Protein AF-A0A2U3NGT3-F1 (afdb_monomer)

Secondary structure (DSSP, 8-state):
---------BTTB---HHHHHHHHT-EEE-TTT--EEE--EESSSS---EE-TGGGT-----B-TTT--BS-EEETTEEHHHHHHHHHIIIIITT-SSHHHHHHHHHHHHHSS-HHHHHHHTTSHHHHHHHHHHHTTSS-SSHHHHHHH-SS-HHHHHHHHHHHHTTSS----HHHHHHHHHHHHHHHT---HHHHHHHHHHIIIIIIHHHHHH--TT---HHHHHHHHHHHHHHHHSS-HHHHHTTS------

pLDDT: mean 78.61, std 17.65, range [28.27, 97.69]

Solvent-accessible surface area (backbone atoms only — not comparable to full-atom values): 14735 Å² total; per-residue (Å²): 132,84,79,80,83,72,74,63,51,57,96,92,46,95,46,51,66,68,57,43,55,53,23,43,67,32,68,47,65,16,84,88,80,62,52,73,40,40,24,51,31,42,74,48,95,86,49,89,58,54,19,24,44,71,71,40,71,48,86,78,86,42,50,14,77,83,77,60,51,63,32,58,63,64,57,96,54,20,24,46,44,57,50,44,40,55,56,41,38,68,56,24,26,64,85,26,72,50,41,67,64,33,47,51,51,43,50,56,61,44,64,45,94,59,30,61,56,50,60,56,54,57,65,39,67,67,49,43,51,52,47,35,33,45,19,60,51,79,30,53,92,45,74,65,36,48,44,72,77,41,82,79,44,72,68,48,56,50,50,49,55,52,31,31,74,71,65,72,34,79,86,70,56,64,51,55,51,56,43,53,57,48,50,51,59,52,48,71,70,45,84,50,65,86,57,32,55,58,54,51,50,49,45,46,64,67,40,47,51,52,44,61,75,47,55,45,96,93,61,66,49,66,67,60,44,54,52,47,52,51,53,57,57,48,61,73,74,46,99,52,67,77,60,67,62,66,77,62,71,84,81,83,76,130

Foldseek 3Di:
DDDPPPQPDFVPDDDGNVLQQVQQPAFQQAPPPRDGAGQNADLDDVDPDTGDCVSRVGPDFQAQPPPRHRGHDDPDSHDLLVVQLVVQCVQQQVVFPDNVVSNVVSCLQSVDPDNVVVVVVCVPPLNSVLSNCCRNVVFPLEPVSLVVSPLDDPSSVVVVVSCCVVVVYPDDDSLLVVLVVVLVVVLVVDPDPVLSVLLVVCLCPPQNVVQVVQPDRPRHDPVSSVVSVVVSVVSSVDPCSVPVCPPDDDPDDD

Mean predicted aligned error: 12.65 Å

Organism: NCBI:txid1841859

Structure (mmCIF, N/CA/C/O backbone):
data_AF-A0A2U3NGT3-F1
#
_entry.id   AF-A0A2U3NGT3-F1
#
loop_
_atom_site.group_PDB
_atom_site.id
_atom_site.type_symbol
_atom_site.label_atom_id
_atom_site.label_alt_id
_atom_site.label_comp_id
_atom_site.label_asym_id
_atom_site.label_entity_id
_atom_site.label_seq_id
_atom_site.pdbx_PDB_ins_code
_atom_site.Cartn_x
_atom_site.Cartn_y
_atom_site.Cartn_z
_atom_site.occupancy
_atom_site.B_iso_or_equiv
_atom_site.auth_seq_id
_atom_site.auth_comp_id
_atom_site.auth_asym_id
_atom_site.auth_atom_id
_atom_site.pdbx_PDB_model_num
ATOM 1 N N . MET A 1 1 ? 28.058 -1.709 8.240 1.00 31.95 1 MET A N 1
ATOM 2 C CA . MET A 1 1 ? 28.215 -2.268 6.878 1.00 31.95 1 MET A CA 1
ATOM 3 C C . MET A 1 1 ? 27.841 -1.177 5.896 1.00 31.95 1 MET A C 1
ATOM 5 O O . MET A 1 1 ? 26.710 -0.709 5.920 1.00 31.95 1 MET A O 1
ATOM 9 N N . SER A 1 2 ? 28.834 -0.670 5.174 1.00 28.27 2 SER A N 1
ATOM 10 C CA . SER A 1 2 ? 28.781 0.595 4.444 1.00 28.27 2 SER A CA 1
ATOM 11 C C . SER A 1 2 ? 27.732 0.580 3.335 1.00 28.27 2 SER A C 1
ATOM 13 O O . SER A 1 2 ? 27.809 -0.225 2.409 1.00 28.27 2 SER A O 1
ATOM 15 N N . VAL A 1 3 ? 26.766 1.496 3.425 1.00 29.95 3 VAL A N 1
ATOM 16 C CA . VAL A 1 3 ? 25.855 1.826 2.328 1.00 29.95 3 VAL A CA 1
ATOM 17 C C . VAL A 1 3 ? 26.715 2.478 1.252 1.00 29.95 3 VAL A C 1
ATOM 19 O O . VAL A 1 3 ? 27.095 3.640 1.376 1.00 29.95 3 VAL A O 1
ATOM 22 N N . GLN A 1 4 ? 27.100 1.715 0.230 1.00 34.62 4 GLN A N 1
ATOM 23 C CA . GLN A 1 4 ? 27.688 2.298 -0.968 1.00 34.62 4 GLN A CA 1
ATOM 24 C C . GLN A 1 4 ? 26.624 3.196 -1.594 1.00 34.62 4 GLN A C 1
ATOM 26 O O . GLN A 1 4 ? 25.680 2.733 -2.230 1.00 34.62 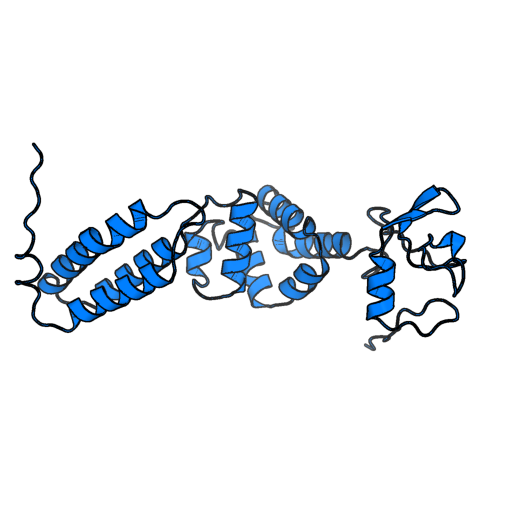4 GLN A O 1
ATOM 31 N N . ASN A 1 5 ? 26.768 4.493 -1.342 1.00 34.56 5 ASN A N 1
ATOM 32 C CA . ASN A 1 5 ? 25.948 5.558 -1.883 1.00 34.56 5 ASN A CA 1
ATOM 33 C C . ASN A 1 5 ? 26.327 5.740 -3.361 1.00 34.56 5 ASN A C 1
ATOM 35 O O . ASN A 1 5 ? 27.006 6.691 -3.738 1.00 34.56 5 ASN A O 1
ATOM 39 N N . ARG A 1 6 ? 25.991 4.749 -4.194 1.00 40.31 6 ARG A N 1
ATOM 40 C CA . ARG A 1 6 ? 26.167 4.838 -5.641 1.00 40.31 6 ARG A CA 1
ATOM 41 C C . ARG A 1 6 ? 25.016 5.677 -6.178 1.00 40.31 6 ARG A C 1
ATOM 43 O O . ARG A 1 6 ? 23.903 5.186 -6.344 1.00 40.31 6 ARG A O 1
ATOM 50 N N . THR A 1 7 ? 25.286 6.957 -6.395 1.00 39.62 7 THR A N 1
ATOM 51 C CA . THR A 1 7 ? 24.436 7.839 -7.192 1.00 39.62 7 THR A CA 1
ATOM 52 C C . THR A 1 7 ? 24.194 7.154 -8.544 1.00 39.62 7 THR A C 1
ATOM 54 O O . THR A 1 7 ? 25.173 6.782 -9.195 1.00 39.62 7 THR A O 1
ATOM 57 N N . PRO A 1 8 ? 22.944 6.926 -8.974 1.00 42.66 8 PRO A N 1
ATOM 58 C CA . PRO A 1 8 ? 22.660 6.415 -10.305 1.00 42.66 8 PRO A CA 1
ATOM 59 C C . PRO A 1 8 ? 23.011 7.504 -11.328 1.00 42.66 8 PRO A C 1
ATOM 61 O O . PRO A 1 8 ? 22.230 8.416 -11.583 1.00 42.66 8 PRO A O 1
ATOM 64 N N . SER A 1 9 ? 24.229 7.446 -11.862 1.00 46.69 9 SER A N 1
ATOM 65 C CA . SER A 1 9 ? 24.673 8.249 -13.002 1.00 46.69 9 SER A CA 1
ATOM 66 C C . SER A 1 9 ? 24.523 7.435 -14.280 1.00 46.69 9 SER A C 1
ATOM 68 O O . SER A 1 9 ? 24.903 6.264 -14.300 1.00 46.69 9 SER A O 1
ATOM 70 N N . TRP A 1 10 ? 24.054 8.060 -15.358 1.00 52.62 10 TRP A N 1
ATOM 71 C CA . TRP A 1 10 ? 24.278 7.514 -16.697 1.00 52.62 10 TRP A CA 1
ATOM 72 C C . TRP A 1 10 ? 25.782 7.521 -17.000 1.00 52.62 10 TRP A C 1
ATOM 74 O O . TRP A 1 10 ? 26.489 8.398 -16.487 1.00 52.62 10 TRP A O 1
ATOM 84 N N . PRO A 1 11 ? 26.305 6.609 -17.834 1.00 43.47 11 PRO A N 1
ATOM 85 C CA . PRO A 1 11 ? 27.698 6.677 -18.262 1.00 43.47 11 PRO A CA 1
ATOM 86 C C . PRO A 1 11 ? 27.973 8.013 -18.968 1.00 43.47 11 PRO A C 1
ATOM 88 O O . PRO A 1 11 ? 27.496 8.251 -20.072 1.00 43.47 11 PRO A O 1
ATOM 91 N N . GLY A 1 12 ? 28.724 8.903 -18.312 1.00 53.81 12 GLY A N 1
ATOM 92 C CA . GLY A 1 12 ? 29.181 10.177 -18.883 1.00 53.81 12 GLY A CA 1
ATOM 93 C C . GLY A 1 12 ? 28.417 11.444 -18.473 1.00 53.81 12 GLY A C 1
ATOM 94 O O . GLY A 1 12 ? 28.893 12.528 -18.797 1.00 53.81 12 GLY A O 1
ATOM 95 N N . GLU A 1 13 ? 27.311 11.364 -17.718 1.00 57.66 13 GLU A N 1
ATOM 96 C CA . GLU A 1 13 ? 26.591 12.558 -17.233 1.00 57.66 13 GLU A CA 1
ATOM 97 C C . GLU A 1 13 ? 26.294 12.506 -15.723 1.00 57.66 13 GLU A C 1
ATOM 99 O O . GLU A 1 13 ? 25.807 11.509 -15.183 1.00 57.66 13 GLU A O 1
ATOM 104 N N . GLN A 1 14 ? 26.564 13.615 -15.019 1.00 62.03 14 GLN A N 1
ATOM 105 C CA . GLN A 1 14 ? 26.171 13.803 -13.619 1.00 62.03 14 GLN A CA 1
ATOM 106 C C . GLN A 1 14 ? 24.671 14.102 -13.540 1.00 62.03 14 GLN A C 1
ATOM 108 O O . GLN A 1 14 ? 24.247 15.253 -13.449 1.00 62.03 14 GLN A O 1
ATOM 113 N N . LEU A 1 15 ? 23.848 13.060 -13.583 1.00 70.25 15 LEU A N 1
ATOM 114 C CA . LEU A 1 15 ? 22.417 13.190 -13.337 1.00 70.25 15 LEU A CA 1
ATOM 115 C C . LEU A 1 15 ? 22.132 13.091 -11.839 1.00 70.25 15 LEU A C 1
ATOM 117 O O . LEU A 1 15 ? 22.623 12.207 -11.139 1.00 70.25 15 LEU A O 1
ATOM 121 N N . CYS A 1 16 ? 21.349 14.042 -11.324 1.00 79.62 16 CYS A N 1
ATOM 122 C CA . CYS A 1 16 ? 20.889 13.964 -9.947 1.00 79.62 16 CYS A CA 1
ATOM 123 C C . CYS A 1 16 ? 19.856 12.837 -9.814 1.00 79.62 16 CYS A C 1
ATOM 125 O O . CYS A 1 16 ? 19.182 12.466 -10.779 1.00 79.62 16 CYS A O 1
ATOM 127 N N . ASN A 1 17 ? 19.681 12.344 -8.588 1.00 75.81 17 ASN A N 1
ATOM 128 C CA . ASN A 1 17 ? 18.694 11.318 -8.262 1.00 75.81 17 ASN A CA 1
ATOM 129 C C . ASN A 1 17 ? 17.311 11.631 -8.862 1.00 75.81 17 ASN A C 1
ATOM 131 O O . ASN A 1 17 ? 16.739 10.794 -9.550 1.00 75.81 17 ASN A O 1
ATOM 135 N N . SER A 1 18 ? 16.793 12.849 -8.665 1.00 80.00 18 SER A N 1
ATOM 136 C CA . SER A 1 18 ? 15.470 13.255 -9.169 1.00 80.00 18 SER A CA 1
ATOM 137 C C . SER A 1 18 ? 15.349 13.149 -10.694 1.00 80.00 18 SER A C 1
ATOM 139 O O . SER A 1 18 ? 14.360 12.614 -11.202 1.00 80.00 18 SER A O 1
ATOM 141 N N . CYS A 1 19 ? 16.368 13.602 -11.431 1.00 81.88 19 CYS A N 1
ATOM 142 C CA . CYS A 1 19 ? 16.387 13.516 -12.889 1.00 81.88 19 CYS A CA 1
ATOM 143 C C . CYS A 1 19 ? 16.433 12.061 -13.360 1.00 81.88 19 CYS A C 1
ATOM 145 O O . CYS A 1 19 ? 15.686 11.697 -14.264 1.00 81.88 19 CYS A O 1
ATOM 147 N N . PHE A 1 20 ? 17.236 11.216 -12.708 1.00 83.75 20 PHE A N 1
ATOM 148 C CA . PHE A 1 20 ? 17.257 9.780 -12.983 1.00 83.75 20 PHE A CA 1
ATOM 149 C C . PHE A 1 20 ? 15.881 9.134 -12.746 1.00 83.75 20 PHE A C 1
ATOM 151 O O . PHE A 1 20 ? 15.357 8.459 -13.629 1.00 83.75 20 PHE A O 1
ATOM 158 N N . TYR A 1 21 ? 15.245 9.391 -11.596 1.00 80.12 21 TYR A N 1
ATOM 159 C CA . TYR A 1 21 ? 13.909 8.859 -11.289 1.00 80.12 21 TYR A CA 1
ATOM 160 C C . TYR A 1 21 ? 12.847 9.327 -12.288 1.00 80.12 21 TYR A C 1
ATOM 162 O O . TYR A 1 21 ? 11.953 8.563 -12.640 1.00 80.12 21 TYR A O 1
ATOM 170 N N . THR A 1 22 ? 12.920 10.582 -12.729 1.00 84.75 22 THR A N 1
ATOM 171 C CA . THR A 1 22 ? 11.976 11.146 -13.703 1.00 84.75 22 THR A CA 1
ATOM 172 C C . THR A 1 22 ? 12.160 10.500 -15.075 1.00 84.75 22 THR A C 1
ATOM 174 O O . THR A 1 22 ? 11.185 10.070 -15.690 1.00 84.75 22 THR A O 1
ATOM 177 N N . ALA A 1 23 ? 13.409 10.347 -15.518 1.00 87.75 23 ALA A N 1
ATOM 178 C CA . ALA A 1 23 ? 13.748 9.665 -16.761 1.00 87.75 23 ALA A CA 1
ATOM 179 C C . ALA A 1 23 ? 13.250 8.210 -16.764 1.00 87.75 23 ALA A C 1
ATOM 181 O O . ALA A 1 23 ? 12.537 7.801 -17.675 1.00 87.75 23 ALA A O 1
ATOM 182 N N . MET A 1 24 ? 13.529 7.452 -15.699 1.00 88.62 24 MET A N 1
ATOM 183 C CA . MET A 1 24 ? 13.128 6.042 -15.584 1.00 88.62 24 MET A CA 1
ATOM 184 C C . MET A 1 24 ? 11.617 5.816 -15.430 1.00 88.62 24 MET A C 1
ATOM 186 O O . MET A 1 24 ? 11.176 4.673 -15.505 1.00 88.62 24 MET A O 1
ATOM 190 N N . ARG A 1 25 ? 10.827 6.873 -15.203 1.00 86.75 25 ARG A N 1
ATOM 191 C CA . ARG A 1 25 ? 9.353 6.833 -15.187 1.00 86.75 25 ARG A CA 1
ATOM 192 C C . ARG A 1 25 ? 8.723 7.270 -16.506 1.00 86.75 25 ARG A C 1
ATOM 194 O O . ARG A 1 25 ? 7.504 7.236 -16.635 1.00 86.75 25 ARG A O 1
ATOM 201 N N . THR A 1 26 ? 9.525 7.715 -17.468 1.00 90.19 26 THR A N 1
ATOM 202 C CA . THR A 1 26 ? 9.022 8.092 -18.787 1.00 90.19 26 THR A CA 1
ATOM 203 C C . THR A 1 26 ? 8.837 6.821 -19.605 1.00 90.19 26 THR A C 1
ATOM 205 O O . THR A 1 26 ? 9.809 6.112 -19.853 1.00 90.19 26 THR A O 1
ATOM 208 N N . HIS A 1 27 ? 7.601 6.534 -20.010 1.00 92.56 27 HIS A N 1
ATOM 209 C CA . HIS A 1 27 ? 7.250 5.361 -20.808 1.00 92.56 27 HIS A CA 1
ATOM 210 C C . HIS A 1 27 ? 6.584 5.755 -22.123 1.00 92.56 27 HIS A C 1
ATOM 212 O O . HIS A 1 27 ? 5.946 6.805 -22.218 1.00 92.56 27 HIS A O 1
ATOM 218 N N . GLY A 1 28 ? 6.715 4.887 -23.119 1.00 94.19 28 GLY A N 1
ATOM 219 C CA . GLY A 1 28 ? 5.986 4.969 -24.375 1.00 94.19 28 GLY A CA 1
ATOM 220 C C . GLY A 1 28 ? 6.748 4.320 -25.520 1.00 94.19 28 GLY A C 1
ATOM 221 O O . GLY A 1 28 ? 7.766 3.656 -25.327 1.00 94.19 28 GLY A O 1
ATOM 222 N N . VAL A 1 29 ? 6.272 4.588 -26.734 1.00 96.31 29 VAL A N 1
ATOM 223 C CA . VAL A 1 29 ? 6.876 4.083 -27.967 1.00 96.31 29 VAL A CA 1
ATOM 224 C C . VAL A 1 29 ? 8.029 4.988 -28.398 1.00 96.31 29 VAL A C 1
ATOM 226 O O . VAL A 1 29 ? 7.855 6.184 -28.640 1.00 96.31 29 VAL A O 1
ATOM 229 N N . CYS A 1 30 ? 9.221 4.412 -28.524 1.00 95.00 30 CYS A N 1
ATOM 230 C CA . CYS A 1 30 ? 10.417 5.114 -28.957 1.00 95.00 30 CYS A CA 1
ATOM 231 C C . CYS A 1 30 ? 10.247 5.620 -30.399 1.00 95.00 30 CYS A C 1
ATOM 233 O O . CYS A 1 30 ? 10.092 4.806 -31.314 1.00 95.00 30 CYS A O 1
ATOM 235 N N . PRO A 1 31 ? 10.383 6.932 -30.660 1.00 93.69 31 PRO A N 1
ATOM 236 C CA . PRO A 1 31 ? 10.155 7.496 -31.990 1.00 93.69 31 PRO A CA 1
ATOM 237 C C . PRO A 1 31 ? 11.226 7.111 -33.025 1.00 93.69 31 PRO A C 1
ATOM 239 O O . PRO A 1 31 ? 11.057 7.404 -34.204 1.00 93.69 31 PRO A O 1
ATOM 242 N N . ARG A 1 32 ? 12.342 6.492 -32.608 1.00 92.69 32 ARG A N 1
ATOM 243 C CA . ARG A 1 32 ? 13.435 6.085 -33.510 1.00 92.69 32 ARG A CA 1
ATOM 244 C C . ARG A 1 32 ? 13.379 4.617 -33.918 1.00 92.69 32 ARG A C 1
ATOM 246 O O . ARG A 1 32 ? 13.706 4.308 -35.056 1.00 92.69 32 ARG A O 1
ATOM 253 N N . CYS A 1 33 ? 13.024 3.726 -32.995 1.00 94.75 33 CYS A N 1
ATOM 254 C CA . CYS A 1 33 ? 13.079 2.277 -33.221 1.00 94.75 33 CYS A CA 1
ATOM 255 C C . CYS A 1 33 ? 11.763 1.542 -32.936 1.00 94.75 33 CYS A C 1
ATOM 257 O O . CYS A 1 33 ? 11.708 0.334 -33.134 1.00 94.75 33 CYS A O 1
ATOM 259 N N . GLY A 1 34 ? 10.723 2.230 -32.454 1.00 95.44 34 GLY A N 1
ATOM 260 C CA . GLY A 1 34 ? 9.426 1.622 -32.140 1.00 95.44 34 GLY A CA 1
ATOM 261 C C . GLY A 1 34 ? 9.378 0.811 -30.840 1.00 95.44 34 GLY A C 1
ATOM 262 O O . GLY A 1 34 ? 8.338 0.240 -30.540 1.00 95.44 34 GLY A O 1
ATOM 263 N N . HIS A 1 35 ? 10.464 0.759 -30.059 1.00 95.00 35 HIS A N 1
ATOM 264 C CA . HIS A 1 35 ? 10.489 0.082 -28.755 1.00 95.00 35 HIS A CA 1
ATOM 265 C C . HIS A 1 35 ? 9.451 0.670 -27.796 1.00 95.00 35 HIS A C 1
ATOM 267 O O . HIS A 1 35 ? 9.521 1.863 -27.509 1.00 95.00 35 HIS A O 1
ATOM 273 N N . ASP A 1 36 ? 8.539 -0.154 -27.284 1.00 95.25 36 ASP A N 1
ATOM 274 C CA . ASP A 1 36 ? 7.561 0.240 -26.267 1.00 95.25 36 ASP A CA 1
ATOM 275 C C . ASP A 1 36 ? 8.080 -0.129 -24.872 1.00 95.25 36 ASP A C 1
ATOM 277 O O . ASP A 1 36 ? 8.234 -1.305 -24.535 1.00 95.25 36 ASP A O 1
ATOM 281 N N . GLY A 1 37 ? 8.422 0.879 -24.075 1.00 92.94 37 GLY A N 1
ATOM 282 C CA . GLY A 1 37 ? 9.068 0.667 -22.786 1.00 92.94 37 GLY A CA 1
ATOM 283 C C . GLY A 1 37 ? 9.531 1.966 -22.150 1.00 92.94 37 GLY A C 1
ATOM 284 O O . GLY A 1 37 ? 8.891 3.005 -22.308 1.00 92.94 37 GLY A O 1
ATOM 285 N N . VAL A 1 38 ? 10.631 1.915 -21.397 1.00 93.44 38 VAL A N 1
ATOM 286 C CA . VAL A 1 38 ? 11.201 3.132 -20.800 1.00 93.44 38 VAL A CA 1
ATOM 287 C C . VAL A 1 38 ? 11.882 3.986 -21.866 1.00 93.44 38 VAL A C 1
ATOM 289 O O . VAL A 1 38 ? 12.648 3.485 -22.693 1.00 93.44 38 VAL A O 1
ATOM 292 N N . LEU A 1 39 ? 11.666 5.299 -21.801 1.00 94.31 39 LEU A N 1
ATOM 293 C CA . LEU A 1 39 ? 12.277 6.299 -22.675 1.00 94.31 39 LEU A CA 1
ATOM 294 C C . LEU A 1 39 ? 13.108 7.306 -21.857 1.00 94.31 39 LEU A C 1
ATOM 296 O O . LEU A 1 39 ? 12.752 8.482 -21.768 1.00 94.31 39 LEU A O 1
ATOM 300 N N . PRO A 1 40 ? 14.192 6.870 -21.195 1.00 90.75 40 PRO A N 1
ATOM 301 C CA . PRO A 1 40 ? 14.858 7.708 -20.210 1.00 90.75 40 PRO A CA 1
ATOM 302 C C . PRO A 1 40 ? 15.888 8.673 -20.813 1.00 90.75 40 PRO A C 1
ATOM 304 O O . PRO A 1 40 ? 16.322 9.612 -20.146 1.00 90.75 40 PRO A O 1
ATOM 307 N N . GLY A 1 41 ? 16.317 8.430 -22.051 1.00 87.88 41 GLY A N 1
ATOM 308 C CA . GLY A 1 41 ? 17.371 9.196 -22.699 1.00 87.88 41 GLY A CA 1
ATOM 309 C C . GLY A 1 41 ? 16.843 10.211 -23.705 1.00 87.88 41 GLY A C 1
ATOM 310 O O . GLY A 1 41 ? 15.647 10.301 -23.984 1.00 87.88 41 GLY A O 1
ATOM 311 N N . ARG A 1 42 ? 17.770 10.961 -24.299 1.00 86.12 42 ARG A N 1
ATOM 312 C CA . ARG A 1 42 ? 17.521 11.848 -25.443 1.00 86.12 42 ARG A CA 1
ATOM 313 C C . ARG A 1 42 ? 18.437 11.441 -26.589 1.00 86.12 42 ARG A C 1
ATOM 315 O O . ARG A 1 42 ? 19.556 11.001 -26.348 1.00 86.12 42 ARG A O 1
ATOM 322 N N . ALA A 1 43 ? 17.979 11.599 -27.829 1.00 78.44 43 ALA A N 1
ATOM 323 C CA . ALA A 1 43 ? 18.802 11.278 -28.998 1.00 78.44 43 ALA A CA 1
ATOM 324 C C . ALA A 1 43 ? 19.988 12.247 -29.164 1.00 78.44 43 ALA A C 1
ATOM 326 O O . ALA A 1 43 ? 21.039 11.860 -29.668 1.00 78.44 43 ALA A O 1
ATOM 327 N N . ASN A 1 44 ? 19.809 13.507 -28.765 1.00 76.62 44 ASN A N 1
ATOM 328 C CA . ASN A 1 44 ? 20.839 14.540 -28.688 1.00 76.62 44 ASN A CA 1
ATOM 329 C C . ASN A 1 44 ? 20.369 15.659 -27.729 1.00 76.62 44 ASN A C 1
ATOM 331 O O . ASN A 1 44 ? 19.258 15.604 -27.203 1.00 76.62 44 ASN A O 1
ATOM 335 N N . ARG A 1 45 ? 21.206 16.679 -27.492 1.00 71.75 45 ARG A N 1
ATOM 336 C CA . ARG A 1 45 ? 20.891 17.781 -26.559 1.00 71.75 45 ARG A CA 1
ATOM 337 C C . ARG A 1 45 ? 19.782 18.727 -27.033 1.00 71.75 45 ARG A C 1
ATOM 339 O O . ARG A 1 45 ? 19.189 19.398 -26.196 1.00 71.75 45 ARG A O 1
ATOM 346 N N . THR A 1 46 ? 19.538 18.825 -28.338 1.00 75.94 46 THR A N 1
ATOM 347 C CA . THR A 1 46 ? 18.590 19.786 -28.925 1.00 75.94 46 THR A CA 1
ATOM 348 C C . THR A 1 46 ? 17.216 19.180 -29.203 1.00 75.94 46 THR A C 1
ATOM 350 O O . THR A 1 46 ? 16.251 19.925 -29.339 1.00 75.94 46 THR A O 1
ATOM 353 N N . ASP A 1 47 ? 17.103 17.852 -29.252 1.00 78.56 47 ASP A N 1
ATOM 354 C CA . ASP A 1 47 ? 15.844 17.140 -29.439 1.00 78.56 47 ASP A CA 1
ATOM 355 C C . ASP A 1 47 ? 15.152 16.894 -28.083 1.00 78.56 47 ASP A C 1
ATOM 357 O O . ASP A 1 47 ? 15.651 16.135 -27.237 1.00 78.56 47 ASP A O 1
ATOM 361 N N . PRO A 1 48 ? 13.982 17.515 -27.842 1.00 79.44 48 PRO A N 1
ATOM 362 C CA . PRO A 1 48 ? 13.250 17.330 -26.603 1.00 79.44 48 PRO A CA 1
ATOM 363 C C . PRO A 1 48 ? 12.543 15.966 -26.522 1.00 79.44 48 PRO A C 1
ATOM 365 O O . PRO A 1 48 ? 11.990 15.651 -25.463 1.00 79.44 48 PRO A O 1
ATOM 368 N N . LYS A 1 49 ? 12.533 15.150 -27.582 1.00 87.31 49 LYS A N 1
ATOM 369 C CA . LYS A 1 49 ? 11.826 13.866 -27.580 1.00 87.31 49 LYS A CA 1
ATOM 370 C C . LYS A 1 49 ? 12.603 12.793 -26.804 1.00 87.31 49 LYS A C 1
ATOM 372 O O . LYS A 1 49 ? 13.785 12.571 -27.085 1.00 87.31 49 LYS A O 1
ATOM 377 N N . PRO A 1 50 ? 11.959 12.110 -25.842 1.00 92.19 50 PRO A N 1
ATOM 378 C CA . PRO A 1 50 ? 12.585 11.012 -25.124 1.00 92.19 50 PRO A CA 1
ATOM 379 C C . PRO A 1 50 ? 12.742 9.783 -26.032 1.00 92.19 50 PRO A C 1
ATOM 381 O O . PRO A 1 50 ? 11.910 9.523 -26.905 1.00 92.19 50 PRO A O 1
ATOM 384 N N . VAL A 1 51 ? 13.815 9.020 -25.829 1.00 93.81 51 VAL A N 1
ATOM 385 C CA . VAL A 1 51 ? 14.114 7.783 -26.570 1.00 93.81 51 VAL A CA 1
ATOM 386 C C . VAL A 1 51 ? 14.497 6.653 -25.616 1.00 93.81 51 VAL A C 1
ATOM 388 O O . VAL A 1 51 ? 14.893 6.896 -24.474 1.00 93.81 51 VAL A O 1
ATOM 391 N N . CYS A 1 52 ? 14.379 5.410 -26.087 1.00 93.56 52 CYS A N 1
ATOM 392 C CA . CYS A 1 52 ? 14.698 4.228 -25.288 1.00 93.56 52 CYS A CA 1
ATOM 393 C C . CYS A 1 52 ? 16.191 4.123 -24.941 1.00 93.56 52 CYS A C 1
ATOM 395 O O . CYS A 1 52 ? 17.032 4.786 -25.554 1.00 93.56 52 CYS A O 1
ATOM 397 N N . LEU A 1 53 ? 16.510 3.230 -23.995 1.00 90.19 53 LEU A N 1
ATOM 398 C CA . LEU A 1 53 ? 17.875 2.926 -23.536 1.00 90.19 53 LEU A CA 1
ATOM 399 C C . LEU A 1 53 ? 18.841 2.714 -24.715 1.00 90.19 53 LEU A C 1
ATOM 401 O O . LEU A 1 53 ? 19.858 3.394 -24.824 1.00 90.19 53 LEU A O 1
ATOM 405 N N . THR A 1 54 ? 18.471 1.841 -25.656 1.00 90.94 54 THR A N 1
ATOM 406 C CA . THR A 1 54 ? 19.297 1.511 -26.824 1.00 90.94 54 THR A CA 1
ATOM 407 C C . THR A 1 54 ? 19.540 2.719 -27.728 1.00 90.94 54 THR A C 1
ATOM 409 O O . THR A 1 54 ? 20.669 2.961 -28.141 1.00 90.94 54 THR A O 1
ATOM 412 N N . CYS A 1 55 ? 18.506 3.511 -28.029 1.00 91.25 55 CYS A N 1
ATOM 413 C CA . CYS A 1 55 ? 18.634 4.681 -28.905 1.00 91.25 55 CYS A CA 1
ATOM 414 C C . CYS A 1 55 ? 19.381 5.857 -28.267 1.00 91.25 55 CYS A C 1
ATOM 416 O O . CYS A 1 55 ? 19.839 6.737 -28.998 1.00 91.25 55 CYS A O 1
ATOM 418 N N . ALA A 1 56 ? 19.479 5.877 -26.939 1.00 88.75 56 ALA A N 1
ATOM 419 C CA . ALA A 1 56 ? 20.315 6.797 -26.179 1.00 88.75 56 ALA A CA 1
ATOM 420 C C . ALA A 1 56 ? 21.702 6.211 -25.845 1.00 88.75 56 ALA A C 1
ATOM 422 O O . ALA A 1 56 ? 22.457 6.840 -25.109 1.00 88.75 56 ALA A O 1
ATOM 423 N N . SER A 1 57 ? 22.055 5.040 -26.393 1.00 87.94 57 SER A N 1
ATOM 424 C CA . SER A 1 57 ? 23.347 4.369 -26.182 1.00 87.94 57 SER A CA 1
ATOM 425 C C . SER A 1 57 ? 23.677 4.112 -24.709 1.00 87.94 57 SER A C 1
ATOM 427 O O . SER A 1 57 ? 24.829 4.183 -24.286 1.00 87.94 57 SER A O 1
ATOM 429 N N . ILE A 1 58 ? 22.649 3.806 -23.927 1.00 85.00 58 ILE A N 1
ATOM 430 C CA . ILE A 1 58 ? 22.763 3.461 -22.520 1.00 85.00 58 ILE A CA 1
ATOM 431 C C . ILE A 1 58 ? 23.009 1.946 -22.405 1.00 85.00 58 ILE A C 1
ATOM 433 O O . ILE A 1 58 ? 22.159 1.173 -22.855 1.00 85.00 58 ILE A O 1
ATOM 437 N N . PRO A 1 59 ? 24.127 1.504 -21.804 1.00 79.44 59 PRO A N 1
ATOM 438 C CA . PRO A 1 59 ? 24.499 0.092 -21.757 1.00 79.44 59 PRO A CA 1
ATOM 439 C C . PRO A 1 59 ? 23.839 -0.709 -20.624 1.00 79.44 59 PRO A C 1
ATOM 441 O O . PRO A 1 59 ? 23.836 -1.937 -20.689 1.00 79.44 59 PRO A O 1
ATOM 444 N N . GLU A 1 60 ? 23.324 -0.071 -19.570 1.00 84.81 60 GLU A N 1
ATOM 445 C CA . GLU A 1 60 ? 22.769 -0.790 -18.419 1.00 84.81 60 GLU A CA 1
ATOM 446 C C . GLU A 1 60 ? 21.419 -1.462 -18.715 1.00 84.81 60 GLU A C 1
ATOM 448 O O . GLU A 1 60 ? 20.523 -0.883 -19.334 1.00 84.81 60 GLU A O 1
ATOM 453 N N . ASP A 1 61 ? 21.249 -2.674 -18.177 1.00 85.12 61 ASP A N 1
ATOM 454 C CA . ASP A 1 61 ? 19.974 -3.386 -18.192 1.00 85.12 61 ASP A CA 1
ATOM 455 C C . ASP A 1 61 ? 19.103 -2.970 -16.998 1.00 85.12 61 ASP A C 1
ATOM 457 O O . ASP A 1 61 ? 19.457 -3.155 -15.829 1.00 85.12 61 ASP A O 1
ATOM 461 N N . TYR A 1 62 ? 17.933 -2.422 -17.315 1.00 90.00 62 TYR A N 1
ATOM 462 C CA . TYR A 1 62 ? 16.922 -1.975 -16.363 1.00 90.00 62 TYR A CA 1
ATOM 463 C C . TYR A 1 62 ? 15.684 -2.878 -16.356 1.00 90.00 62 TYR A C 1
ATOM 465 O O . TYR A 1 62 ? 14.591 -2.444 -15.990 1.00 90.00 62 TYR A O 1
ATOM 473 N N . ARG A 1 63 ? 15.823 -4.147 -16.752 1.00 93.88 63 ARG A N 1
ATOM 474 C CA . ARG A 1 63 ? 14.745 -5.135 -16.661 1.00 93.88 63 ARG A CA 1
ATOM 475 C C . ARG A 1 63 ? 14.706 -5.802 -15.298 1.00 93.88 63 ARG A C 1
ATOM 477 O O . ARG A 1 63 ? 15.694 -6.316 -14.775 1.00 93.88 63 ARG A O 1
ATOM 484 N N . CYS A 1 64 ? 13.515 -5.824 -14.711 1.00 95.38 64 CYS A N 1
ATOM 485 C CA . CYS A 1 64 ? 13.268 -6.569 -13.488 1.00 95.38 64 CYS A CA 1
ATOM 486 C C . CYS A 1 64 ? 13.466 -8.071 -13.732 1.00 95.38 64 CYS A C 1
ATOM 488 O O . CYS A 1 64 ? 12.780 -8.658 -14.561 1.00 95.38 64 CYS A O 1
ATOM 490 N N . ARG A 1 65 ? 14.310 -8.735 -12.938 1.00 96.12 65 ARG A N 1
ATOM 491 C CA . ARG A 1 65 ? 14.542 -10.187 -13.056 1.00 96.12 65 ARG A CA 1
ATOM 492 C C . ARG A 1 65 ? 13.323 -11.051 -12.719 1.00 96.12 65 ARG A C 1
ATOM 494 O O . ARG A 1 65 ? 13.326 -12.235 -13.021 1.00 96.12 65 ARG A O 1
ATOM 501 N N . THR A 1 66 ? 12.306 -10.478 -12.074 1.00 96.00 66 THR A N 1
ATOM 502 C CA . THR A 1 66 ? 11.081 -11.193 -11.684 1.00 96.00 66 THR A CA 1
ATOM 503 C C . THR A 1 66 ? 9.952 -10.995 -12.689 1.00 96.00 66 THR A C 1
ATOM 505 O O . THR A 1 66 ? 9.325 -11.966 -13.087 1.00 96.00 66 THR A O 1
ATOM 508 N N . CYS A 1 67 ? 9.665 -9.753 -13.090 1.00 94.62 67 CYS A N 1
ATOM 509 C CA . CYS A 1 67 ? 8.526 -9.450 -13.966 1.00 94.62 67 CYS A CA 1
ATOM 510 C C . CYS A 1 67 ? 8.918 -8.980 -15.371 1.00 94.62 67 CYS A C 1
ATOM 512 O O . CYS A 1 67 ? 8.039 -8.576 -16.123 1.00 94.62 67 CYS A O 1
ATOM 514 N N . ALA A 1 68 ? 10.212 -8.954 -15.700 1.00 94.50 68 ALA A N 1
ATOM 515 C CA . ALA A 1 68 ? 10.786 -8.444 -16.951 1.00 94.50 68 ALA A CA 1
ATOM 516 C C . ALA A 1 68 ? 10.479 -6.972 -17.293 1.00 94.50 68 ALA A C 1
ATOM 518 O O . ALA A 1 68 ? 11.042 -6.451 -18.252 1.00 94.50 68 ALA A O 1
ATOM 519 N N . ALA A 1 69 ? 9.650 -6.279 -16.502 1.00 91.50 69 ALA A N 1
ATOM 520 C CA . ALA A 1 69 ? 9.315 -4.881 -16.727 1.00 91.50 69 ALA A CA 1
ATOM 521 C C . ALA A 1 69 ? 10.573 -4.009 -16.720 1.00 91.50 69 ALA A C 1
ATOM 523 O O . ALA A 1 69 ? 11.410 -4.113 -15.815 1.00 91.50 69 ALA A O 1
ATOM 524 N N . GLU A 1 70 ? 10.666 -3.141 -17.721 1.00 92.44 70 GLU A N 1
ATOM 525 C CA . GLU A 1 70 ? 11.697 -2.118 -17.808 1.00 92.44 70 GLU A CA 1
ATOM 526 C C . GLU A 1 70 ? 11.384 -0.977 -16.845 1.00 92.44 70 GLU A C 1
ATOM 528 O O . GLU A 1 70 ? 10.243 -0.527 -16.738 1.00 92.44 70 GLU A O 1
ATOM 533 N N . GLY A 1 71 ? 12.397 -0.512 -16.124 1.00 88.94 71 GLY A N 1
ATOM 534 C CA . GLY A 1 71 ? 12.223 0.536 -15.134 1.00 88.94 71 GLY A CA 1
ATOM 535 C C . GLY A 1 71 ? 13.347 0.555 -14.121 1.00 88.94 71 GLY A C 1
ATOM 536 O O . GLY A 1 71 ? 14.305 -0.211 -14.170 1.00 88.94 71 GLY A O 1
ATOM 537 N N . GLN A 1 72 ? 13.232 1.444 -13.146 1.00 86.81 72 GLN A N 1
ATOM 538 C CA . GLN A 1 72 ? 14.225 1.478 -12.092 1.00 86.81 72 GLN A CA 1
ATOM 539 C C . GLN A 1 72 ? 14.281 0.149 -11.319 1.00 86.81 72 GLN A C 1
ATOM 541 O O . GLN A 1 72 ? 13.286 -0.336 -10.766 1.00 86.81 72 GLN A O 1
ATOM 546 N N . ILE A 1 73 ? 15.499 -0.373 -11.183 1.00 91.06 73 ILE A N 1
ATOM 547 C CA . ILE A 1 73 ? 15.806 -1.467 -10.269 1.00 91.06 73 ILE A CA 1
ATOM 548 C C . ILE A 1 73 ? 15.952 -0.913 -8.851 1.00 91.06 73 ILE A C 1
ATOM 550 O O . ILE A 1 73 ? 16.806 -0.073 -8.582 1.00 91.06 73 ILE A O 1
ATOM 554 N N . TYR A 1 74 ? 15.112 -1.398 -7.937 1.00 90.12 74 TYR A N 1
ATOM 555 C CA . TYR A 1 74 ? 15.080 -0.949 -6.547 1.00 90.12 74 TYR A CA 1
ATOM 556 C C . TYR A 1 74 ? 16.149 -1.641 -5.698 1.00 90.12 74 TYR A C 1
ATOM 558 O O . TYR A 1 74 ? 16.943 -0.984 -5.032 1.00 90.12 74 TYR A O 1
ATOM 566 N N . ARG A 1 75 ? 16.181 -2.981 -5.712 1.00 92.38 75 ARG A N 1
ATOM 567 C CA . ARG A 1 75 ? 17.210 -3.770 -5.015 1.00 92.38 75 ARG A CA 1
ATOM 568 C C . ARG A 1 75 ? 17.332 -5.168 -5.607 1.00 92.38 75 ARG A C 1
ATOM 570 O O . ARG A 1 75 ? 16.330 -5.775 -5.982 1.00 92.38 75 ARG A O 1
ATOM 577 N N . GLY A 1 76 ? 18.554 -5.698 -5.658 1.00 89.94 76 GLY A N 1
ATOM 578 C CA . GLY A 1 76 ? 18.815 -7.084 -6.064 1.00 89.94 76 GLY A CA 1
ATOM 579 C C . GLY A 1 76 ? 18.199 -7.464 -7.416 1.00 89.94 76 GLY A C 1
ATOM 580 O O . GLY A 1 76 ? 17.611 -8.538 -7.528 1.00 89.94 76 GLY A O 1
ATOM 581 N N . GLY A 1 77 ? 18.264 -6.582 -8.419 1.00 92.62 77 GLY A N 1
ATOM 582 C CA . GLY A 1 77 ? 17.711 -6.832 -9.758 1.00 92.62 77 GLY A CA 1
ATOM 583 C C . GLY A 1 77 ? 16.179 -6.861 -9.842 1.00 92.62 77 GLY A C 1
ATOM 584 O O . GLY A 1 77 ? 15.640 -7.318 -10.842 1.00 92.62 77 GLY A O 1
ATOM 585 N N . ARG A 1 78 ? 15.464 -6.419 -8.802 1.00 95.25 78 ARG A N 1
ATOM 586 C CA . ARG A 1 78 ? 13.997 -6.334 -8.779 1.00 95.25 78 ARG A CA 1
ATOM 587 C C . ARG A 1 78 ? 13.533 -4.884 -8.825 1.00 95.25 78 ARG A C 1
ATOM 589 O O . ARG A 1 78 ? 14.127 -4.025 -8.170 1.00 95.25 78 ARG A O 1
ATOM 596 N N . CYS A 1 79 ? 12.449 -4.622 -9.553 1.00 94.00 79 CYS A N 1
ATOM 597 C CA . CYS A 1 79 ? 11.761 -3.332 -9.509 1.00 94.00 79 CYS A CA 1
ATOM 598 C C . CYS A 1 79 ? 11.094 -3.110 -8.139 1.00 94.00 79 CYS A C 1
ATOM 600 O O . CYS A 1 79 ? 10.920 -4.051 -7.357 1.00 94.00 79 CYS A O 1
ATOM 602 N N . ALA A 1 80 ? 10.693 -1.868 -7.851 1.00 93.00 80 ALA A N 1
ATOM 603 C CA . ALA A 1 80 ? 10.059 -1.505 -6.581 1.00 93.00 80 ALA A CA 1
ATOM 604 C C . ALA A 1 80 ? 8.811 -2.351 -6.268 1.00 93.00 80 ALA A C 1
ATOM 606 O O . ALA A 1 80 ? 8.648 -2.797 -5.137 1.00 93.00 80 ALA A O 1
ATOM 607 N N . ARG A 1 81 ? 7.973 -2.640 -7.274 1.00 94.81 81 ARG A N 1
ATOM 608 C CA . ARG A 1 81 ? 6.750 -3.445 -7.115 1.00 94.81 81 ARG A CA 1
ATOM 609 C C . ARG A 1 81 ? 7.037 -4.905 -6.754 1.00 94.81 81 ARG A C 1
ATOM 611 O O . ARG A 1 81 ? 6.420 -5.429 -5.837 1.00 94.81 81 ARG A O 1
ATOM 618 N N . CYS A 1 82 ? 7.991 -5.556 -7.425 1.00 96.69 82 CYS A N 1
ATOM 619 C CA . CYS A 1 82 ? 8.384 -6.930 -7.085 1.00 96.69 82 CYS A CA 1
ATOM 620 C C . CYS A 1 82 ? 9.064 -6.998 -5.716 1.00 96.69 82 CYS A C 1
ATOM 622 O O . CYS A 1 82 ? 8.730 -7.856 -4.911 1.00 96.69 82 CYS A O 1
ATOM 624 N N . ALA A 1 83 ? 9.961 -6.056 -5.414 1.00 96.62 83 ALA A N 1
ATOM 625 C CA . ALA A 1 83 ? 10.593 -5.994 -4.100 1.00 96.62 83 ALA A CA 1
ATOM 626 C C . ALA A 1 83 ? 9.577 -5.760 -2.966 1.00 96.62 83 ALA A C 1
ATOM 628 O O . ALA A 1 83 ? 9.753 -6.316 -1.883 1.00 96.62 83 ALA A O 1
ATOM 629 N N . LEU A 1 84 ? 8.542 -4.948 -3.214 1.00 96.19 84 LEU A N 1
ATOM 630 C CA . LEU A 1 84 ? 7.431 -4.721 -2.292 1.00 96.19 84 LEU A CA 1
ATOM 631 C C . LEU A 1 84 ? 6.596 -5.987 -2.093 1.00 96.19 84 LEU A C 1
ATOM 633 O O . LEU A 1 84 ? 6.299 -6.323 -0.951 1.00 96.19 84 LEU A O 1
ATOM 637 N N . ARG A 1 85 ? 6.254 -6.689 -3.179 1.00 97.50 85 ARG A N 1
ATOM 638 C CA . ARG A 1 85 ? 5.512 -7.952 -3.116 1.00 97.50 85 ARG A CA 1
ATOM 639 C C . ARG A 1 85 ? 6.246 -8.982 -2.270 1.00 97.50 85 ARG A C 1
ATOM 641 O O . ARG A 1 85 ? 5.631 -9.545 -1.374 1.00 97.50 85 ARG A O 1
ATOM 648 N N . ASP A 1 86 ? 7.544 -9.165 -2.497 1.00 96.62 86 ASP A N 1
ATOM 649 C CA . ASP A 1 86 ? 8.360 -10.092 -1.705 1.00 96.62 86 ASP A CA 1
ATOM 650 C C . ASP A 1 86 ? 8.342 -9.711 -0.216 1.00 96.62 86 ASP A C 1
ATOM 652 O O . ASP A 1 86 ? 8.116 -10.553 0.648 1.00 96.62 86 ASP A O 1
ATOM 656 N N . ASP A 1 87 ? 8.532 -8.421 0.086 1.00 96.56 87 ASP A N 1
ATOM 657 C CA . ASP A 1 87 ? 8.528 -7.918 1.461 1.00 96.56 87 ASP A CA 1
ATOM 658 C C . ASP A 1 87 ? 7.182 -8.103 2.168 1.00 96.56 87 ASP A C 1
ATOM 660 O O . ASP A 1 87 ? 7.167 -8.350 3.371 1.00 96.56 87 ASP A O 1
ATOM 664 N N . LEU A 1 88 ? 6.067 -7.890 1.466 1.00 96.88 88 LEU A N 1
ATOM 665 C CA . LEU A 1 88 ? 4.736 -8.028 2.048 1.00 96.88 88 LEU A CA 1
ATOM 666 C C . LEU A 1 88 ? 4.331 -9.497 2.161 1.00 96.88 88 LEU A C 1
ATOM 668 O O . LEU A 1 88 ? 3.795 -9.875 3.191 1.00 96.88 88 LEU A O 1
ATOM 672 N N . THR A 1 89 ? 4.648 -10.333 1.171 1.00 97.69 89 THR A N 1
ATOM 673 C CA . THR A 1 89 ? 4.375 -11.781 1.221 1.00 97.69 89 THR A CA 1
ATOM 674 C C . THR A 1 89 ? 5.026 -12.394 2.459 1.00 97.69 89 THR A C 1
ATOM 676 O O . THR A 1 89 ? 4.335 -12.977 3.290 1.00 97.69 89 THR A O 1
ATOM 679 N N . ALA A 1 90 ? 6.313 -12.107 2.672 1.00 96.94 90 ALA A N 1
ATOM 680 C CA . ALA A 1 90 ? 7.038 -12.561 3.856 1.00 96.94 90 ALA A CA 1
ATOM 681 C C . ALA A 1 90 ? 6.524 -11.967 5.180 1.00 96.94 90 ALA A C 1
ATOM 683 O O . ALA A 1 90 ? 6.808 -12.504 6.247 1.00 96.94 90 ALA A O 1
ATOM 684 N N . LEU A 1 91 ? 5.832 -10.824 5.141 1.00 96.38 91 LEU A N 1
ATOM 685 C CA . LEU A 1 91 ? 5.340 -10.144 6.340 1.00 96.38 91 LEU A CA 1
ATOM 686 C C . LEU A 1 91 ? 3.924 -10.571 6.732 1.00 96.38 91 LEU A C 1
ATOM 688 O O . LEU A 1 91 ? 3.637 -10.608 7.927 1.00 96.38 91 LEU A O 1
ATOM 692 N N . ILE A 1 92 ? 3.040 -10.783 5.752 1.00 96.81 92 ILE A N 1
ATOM 693 C CA . ILE A 1 92 ? 1.605 -10.962 6.001 1.00 96.81 92 ILE A CA 1
ATOM 694 C C . ILE A 1 92 ? 0.982 -12.189 5.349 1.00 96.81 92 ILE A C 1
ATOM 696 O O . ILE A 1 92 ? -0.149 -12.492 5.696 1.00 96.81 92 ILE A O 1
ATOM 700 N N . VAL A 1 93 ? 1.645 -12.872 4.414 1.00 97.19 93 VAL A N 1
ATOM 701 C CA . VAL A 1 93 ? 1.089 -14.074 3.760 1.00 97.19 93 VAL A CA 1
ATOM 702 C C . VAL A 1 93 ? 1.690 -15.332 4.373 1.00 97.19 93 VAL A C 1
ATOM 704 O O . VAL A 1 93 ? 0.962 -16.263 4.718 1.00 97.19 93 VAL A O 1
ATOM 707 N N . ASP A 1 94 ? 3.009 -15.342 4.553 1.00 94.69 94 ASP A N 1
ATOM 708 C CA . ASP A 1 94 ? 3.729 -16.475 5.125 1.00 94.69 94 ASP A CA 1
ATOM 709 C C . ASP A 1 94 ? 3.294 -16.698 6.585 1.00 94.69 94 ASP A C 1
ATOM 711 O O . ASP A 1 94 ? 3.588 -15.897 7.470 1.00 94.69 94 ASP A O 1
ATOM 715 N N . GLY A 1 95 ? 2.577 -17.798 6.839 1.00 91.31 95 GLY A N 1
ATOM 716 C CA . GLY A 1 95 ? 2.055 -18.135 8.169 1.00 91.31 95 GLY A CA 1
ATOM 717 C C . GLY A 1 95 ? 0.771 -17.399 8.570 1.00 91.31 95 GLY A C 1
ATOM 718 O O . GLY A 1 95 ? 0.405 -17.434 9.744 1.00 91.31 95 GLY A O 1
ATOM 719 N N . ALA A 1 96 ? 0.087 -16.748 7.624 1.00 96.00 96 ALA A N 1
ATOM 720 C CA . ALA A 1 96 ? -1.175 -16.061 7.881 1.00 96.00 96 ALA A CA 1
ATOM 721 C C . ALA A 1 96 ? -2.303 -17.019 8.292 1.00 96.00 96 ALA A C 1
ATOM 723 O O . ALA A 1 96 ? -2.389 -18.142 7.791 1.00 96.00 96 ALA A O 1
ATOM 724 N N . ALA A 1 97 ? -3.224 -16.530 9.126 1.00 95.31 97 ALA A N 1
ATOM 725 C CA . ALA A 1 97 ? -4.466 -17.232 9.452 1.00 95.31 97 ALA A CA 1
ATOM 726 C C . ALA A 1 97 ? -5.379 -17.384 8.219 1.00 95.31 97 ALA A C 1
ATOM 728 O O . ALA A 1 97 ? -6.027 -18.415 8.053 1.00 95.31 97 ALA A O 1
ATOM 729 N N . ASP A 1 98 ? -5.379 -16.384 7.332 1.00 95.00 98 ASP A N 1
ATOM 730 C CA . ASP A 1 98 ? -6.043 -16.425 6.026 1.00 95.00 98 ASP A CA 1
ATOM 731 C C . ASP A 1 98 ? -5.085 -15.951 4.912 1.00 95.00 98 ASP A C 1
ATOM 733 O O . ASP A 1 98 ? -5.042 -14.761 4.568 1.00 95.00 98 ASP A O 1
ATOM 737 N N . PRO A 1 99 ? -4.289 -16.869 4.329 1.00 95.94 99 PRO A N 1
ATOM 738 C CA . PRO A 1 99 ? -3.337 -16.534 3.273 1.00 95.94 99 PRO A CA 1
ATOM 739 C C . PRO A 1 99 ? -3.989 -15.988 1.998 1.00 95.94 99 PRO A C 1
ATOM 741 O O . PRO A 1 99 ? -3.346 -15.227 1.271 1.00 95.94 99 PRO A O 1
ATOM 744 N N . ALA A 1 100 ? -5.244 -16.353 1.711 1.00 95.38 100 ALA A N 1
ATOM 745 C CA . ALA A 1 100 ? -5.943 -15.904 0.510 1.00 95.38 100 ALA A CA 1
ATOM 746 C C . ALA A 1 100 ? -6.274 -14.411 0.616 1.00 95.38 100 ALA A C 1
ATOM 748 O O . ALA A 1 100 ? -5.860 -13.628 -0.242 1.00 95.38 100 ALA A O 1
ATOM 749 N N . THR A 1 101 ? -6.909 -13.998 1.717 1.00 93.25 101 THR A N 1
ATOM 750 C CA . THR A 1 101 ? -7.206 -12.581 1.976 1.00 93.25 101 THR A CA 1
ATOM 751 C C . THR A 1 101 ? -5.929 -11.747 2.071 1.00 93.25 101 THR A C 1
ATOM 753 O O . THR A 1 101 ? -5.852 -10.653 1.504 1.00 93.25 101 THR A O 1
ATOM 756 N N . MET A 1 102 ? -4.882 -12.260 2.727 1.00 96.62 102 MET A N 1
ATOM 757 C CA . MET A 1 102 ? -3.605 -11.544 2.809 1.00 96.62 102 MET A CA 1
ATOM 758 C C . MET A 1 102 ? -2.937 -11.392 1.440 1.00 96.62 102 MET A C 1
ATOM 760 O O . MET A 1 102 ? -2.393 -10.328 1.148 1.00 96.62 102 MET A O 1
ATOM 764 N N . SER A 1 103 ? -3.036 -12.396 0.565 1.00 96.44 103 SER A N 1
ATOM 765 C CA . SER A 1 103 ? -2.548 -12.294 -0.816 1.00 96.44 103 SER A CA 1
ATOM 766 C C . SER A 1 103 ? -3.287 -11.204 -1.597 1.00 96.44 103 SER A C 1
ATOM 768 O O . SER A 1 103 ? -2.640 -10.395 -2.262 1.00 96.44 103 SER A O 1
ATOM 770 N N . THR A 1 104 ? -4.611 -11.088 -1.438 1.00 94.75 104 THR A N 1
ATOM 771 C CA . THR A 1 104 ? -5.393 -9.985 -2.025 1.00 94.75 104 THR A CA 1
ATOM 772 C C . THR A 1 104 ? -4.925 -8.619 -1.514 1.00 94.75 104 THR A C 1
ATOM 774 O O . THR A 1 104 ? -4.757 -7.685 -2.300 1.00 94.75 104 THR A O 1
ATOM 777 N N . ILE A 1 105 ? -4.628 -8.485 -0.217 1.00 93.75 105 ILE A N 1
ATOM 778 C CA . ILE A 1 105 ? -4.055 -7.247 0.338 1.00 93.75 105 ILE A CA 1
ATOM 779 C C . ILE A 1 105 ? -2.687 -6.941 -0.288 1.00 93.75 105 ILE A C 1
ATOM 781 O O . ILE A 1 105 ? -2.422 -5.791 -0.650 1.00 93.75 105 ILE A O 1
ATOM 785 N N . VAL A 1 106 ? -1.818 -7.946 -0.454 1.00 96.31 106 VAL A N 1
ATOM 786 C CA . VAL A 1 106 ? -0.524 -7.770 -1.133 1.00 96.31 106 VAL A CA 1
ATOM 787 C C . VAL A 1 106 ? -0.720 -7.268 -2.562 1.00 96.31 106 VAL A C 1
ATOM 789 O O . VAL A 1 106 ? -0.014 -6.348 -2.984 1.00 96.31 106 VAL A O 1
ATOM 792 N N . GLU A 1 107 ? -1.665 -7.837 -3.309 1.00 94.12 107 GLU A N 1
ATOM 793 C CA . GLU A 1 107 ? -1.981 -7.414 -4.675 1.00 94.12 107 GLU A CA 1
ATOM 794 C C . GLU A 1 107 ? -2.430 -5.958 -4.733 1.00 94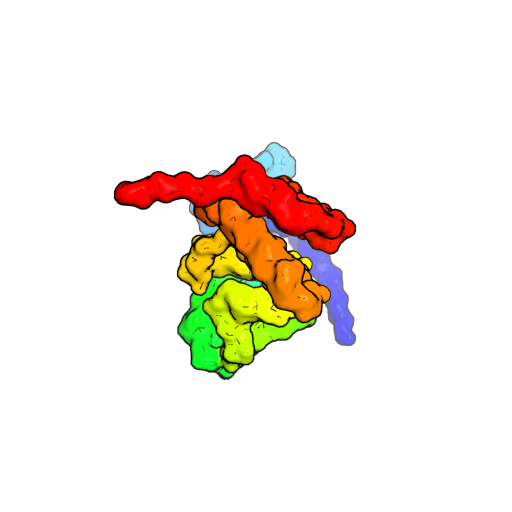.12 107 GLU A C 1
ATOM 796 O O . GLU A 1 107 ? -1.864 -5.187 -5.510 1.00 94.12 107 GLU A O 1
ATOM 801 N N . ILE A 1 108 ? -3.362 -5.565 -3.864 1.00 90.38 108 ILE A N 1
ATOM 802 C CA . ILE A 1 108 ? -3.859 -4.191 -3.770 1.00 90.38 108 ILE A CA 1
ATOM 803 C C . ILE A 1 108 ? -2.712 -3.216 -3.479 1.00 90.38 108 ILE A C 1
ATOM 805 O O . ILE A 1 108 ? -2.502 -2.249 -4.214 1.00 90.38 108 ILE A O 1
ATOM 809 N N . LEU A 1 109 ? -1.920 -3.487 -2.437 1.00 90.12 109 LEU A N 1
ATOM 810 C CA . LEU A 1 109 ? -0.810 -2.621 -2.035 1.00 90.12 109 LEU A CA 1
ATOM 811 C C . LEU A 1 109 ? 0.283 -2.540 -3.109 1.00 90.12 109 LEU A C 1
ATOM 813 O O . LEU A 1 109 ? 0.961 -1.521 -3.233 1.00 90.12 109 LEU A O 1
ATOM 817 N N . CYS A 1 110 ? 0.460 -3.594 -3.905 1.00 92.62 110 CYS A N 1
ATOM 818 C CA . CYS A 1 110 ? 1.389 -3.599 -5.033 1.00 92.62 110 CYS A CA 1
ATOM 819 C C . CYS A 1 110 ? 0.808 -2.951 -6.301 1.00 92.62 110 CYS A C 1
ATOM 821 O O . CYS A 1 110 ? 1.577 -2.554 -7.182 1.00 92.62 110 CYS A O 1
ATOM 823 N N . GLY A 1 111 ? -0.518 -2.855 -6.406 1.00 87.25 111 GLY A N 1
ATOM 824 C CA . GLY A 1 111 ? -1.252 -2.303 -7.545 1.00 87.25 111 GLY A CA 1
ATOM 825 C C . GLY A 1 111 ? -1.232 -0.779 -7.627 1.00 87.25 111 GLY A C 1
ATOM 826 O O . GLY A 1 111 ? -1.532 -0.226 -8.682 1.00 87.25 111 GLY A O 1
ATOM 827 N N . VAL A 1 112 ? -0.827 -0.092 -6.556 1.00 84.25 112 VAL A N 1
ATOM 828 C CA . VAL A 1 112 ? -0.717 1.370 -6.556 1.00 84.25 112 VAL A CA 1
ATOM 829 C C . VAL A 1 112 ? 0.257 1.874 -7.628 1.00 84.25 112 VAL A C 1
ATOM 831 O O . VAL A 1 112 ? 1.250 1.221 -7.984 1.00 84.25 112 VAL A O 1
ATOM 834 N N . GLU A 1 113 ? 0.005 3.093 -8.103 1.00 81.00 113 GLU A N 1
ATOM 835 C CA . GLU A 1 113 ? 0.827 3.748 -9.123 1.00 81.00 113 GLU A CA 1
ATOM 836 C C . GLU A 1 113 ? 2.291 3.887 -8.670 1.00 81.00 113 GLU A C 1
ATOM 838 O O . GLU A 1 113 ? 3.219 3.623 -9.435 1.00 81.00 113 GLU A O 1
ATOM 843 N N . ARG A 1 114 ? 2.502 4.241 -7.393 1.00 81.88 114 ARG A N 1
ATOM 844 C CA . ARG A 1 114 ? 3.821 4.534 -6.807 1.00 81.88 114 ARG A CA 1
ATOM 845 C C . ARG A 1 114 ? 4.175 3.559 -5.674 1.00 81.88 114 ARG A C 1
ATOM 847 O O . ARG A 1 114 ? 4.011 3.921 -4.504 1.00 81.88 114 ARG A O 1
ATOM 854 N N . PRO A 1 115 ? 4.676 2.343 -5.965 1.00 88.44 115 PRO A N 1
ATOM 855 C CA . PRO A 1 115 ? 5.009 1.334 -4.948 1.00 88.44 115 PRO A CA 1
ATOM 856 C C . PRO A 1 115 ? 6.068 1.801 -3.932 1.00 88.44 115 PRO A C 1
ATOM 858 O O . PRO A 1 115 ? 6.126 1.295 -2.814 1.00 88.44 115 PRO A O 1
ATOM 861 N N . GLU A 1 116 ? 6.892 2.795 -4.268 1.00 86.19 116 GLU A N 1
ATOM 862 C CA . GLU A 1 116 ? 7.890 3.383 -3.367 1.00 86.19 116 GLU A CA 1
ATOM 863 C C . GLU A 1 116 ? 7.258 4.087 -2.158 1.00 86.19 116 GLU A C 1
ATOM 865 O O . GLU A 1 116 ? 7.857 4.122 -1.077 1.00 86.19 116 GLU A O 1
ATOM 870 N N . SER A 1 117 ? 6.041 4.617 -2.322 1.00 84.56 117 SER A N 1
ATOM 871 C CA . SER A 1 117 ? 5.274 5.199 -1.217 1.00 84.56 117 SER A CA 1
ATOM 872 C C . SER A 1 117 ? 4.922 4.131 -0.179 1.00 84.56 117 SER A C 1
ATOM 874 O O . SER A 1 117 ? 5.194 4.322 1.004 1.00 84.56 117 SER A O 1
ATOM 876 N N . ILE A 1 118 ? 4.466 2.957 -0.624 1.00 88.75 118 ILE A N 1
ATOM 877 C CA . ILE A 1 118 ? 4.150 1.810 0.236 1.00 88.75 118 ILE A CA 1
ATOM 878 C C . ILE A 1 118 ? 5.422 1.214 0.842 1.00 88.75 118 ILE A C 1
ATOM 880 O O . ILE A 1 118 ? 5.450 0.907 2.031 1.00 88.75 118 ILE A O 1
ATOM 884 N N . LEU A 1 119 ? 6.515 1.120 0.073 1.00 89.75 119 LEU A N 1
ATOM 885 C CA . LEU A 1 119 ? 7.826 0.709 0.593 1.00 89.75 119 LEU A CA 1
ATOM 886 C C . LEU A 1 119 ? 8.321 1.621 1.723 1.00 89.75 119 LEU A C 1
ATOM 888 O O . LEU A 1 119 ? 8.996 1.138 2.630 1.00 89.75 119 LEU A O 1
ATOM 892 N N . THR A 1 120 ? 8.016 2.919 1.663 1.00 88.06 120 THR A N 1
ATOM 893 C CA . THR A 1 120 ? 8.358 3.888 2.714 1.00 88.06 120 THR A CA 1
ATOM 894 C C . THR A 1 120 ? 7.399 3.767 3.894 1.00 88.06 120 THR A C 1
ATOM 896 O O . THR A 1 120 ? 7.844 3.627 5.030 1.00 88.06 120 THR A O 1
ATOM 899 N N . TRP A 1 121 ? 6.096 3.742 3.625 1.00 86.88 121 TRP A N 1
ATOM 900 C CA . TRP A 1 121 ? 5.034 3.625 4.621 1.00 86.88 121 TRP A CA 1
ATOM 901 C C . TRP A 1 121 ? 5.167 2.353 5.474 1.00 86.88 121 TRP A C 1
ATOM 903 O O . TRP A 1 121 ? 5.185 2.434 6.704 1.00 86.88 121 TRP A O 1
ATOM 913 N N . LYS A 1 122 ? 5.415 1.189 4.855 1.00 90.44 122 LYS A N 1
ATOM 914 C CA . LYS A 1 122 ? 5.589 -0.093 5.563 1.00 90.44 122 LYS A CA 1
ATOM 915 C C . LYS A 1 122 ? 6.835 -0.169 6.453 1.00 90.44 122 LYS A C 1
ATOM 917 O O . LYS A 1 122 ? 7.037 -1.172 7.135 1.00 90.44 122 LYS A O 1
ATOM 922 N N . ARG A 1 123 ? 7.737 0.823 6.413 1.00 90.19 123 ARG A N 1
ATOM 923 C CA . ARG A 1 123 ? 8.893 0.884 7.330 1.00 90.19 123 ARG A CA 1
ATOM 924 C C . ARG A 1 123 ? 8.480 1.298 8.736 1.00 90.19 123 ARG A C 1
ATOM 926 O O . ARG A 1 123 ? 9.215 1.000 9.671 1.00 90.19 123 ARG A O 1
ATOM 933 N N . SER A 1 124 ? 7.333 1.962 8.888 1.00 87.56 124 SER A N 1
ATOM 934 C CA . SER A 1 124 ? 6.803 2.331 10.199 1.00 87.56 124 SER A CA 1
ATOM 935 C C . SER A 1 124 ? 6.576 1.074 11.052 1.00 87.56 124 SER A C 1
ATOM 937 O O . SER A 1 124 ? 5.842 0.179 10.619 1.00 87.56 124 SER A O 1
ATOM 939 N N . PRO A 1 125 ? 7.146 0.989 12.271 1.00 90.56 125 PRO A N 1
ATOM 940 C CA . PRO A 1 125 ? 6.904 -0.137 13.173 1.00 90.56 125 PRO A CA 1
ATOM 941 C C . PRO A 1 125 ? 5.418 -0.337 13.482 1.00 90.56 125 PRO A C 1
ATOM 943 O O . PRO A 1 125 ? 4.957 -1.471 13.559 1.00 90.56 125 PRO A O 1
ATOM 946 N N . LYS A 1 126 ? 4.653 0.761 13.574 1.00 87.69 126 LYS A N 1
ATOM 947 C CA . LYS A 1 126 ? 3.202 0.724 13.802 1.00 87.69 126 LYS A CA 1
ATOM 948 C C . LYS A 1 126 ? 2.464 0.056 12.644 1.00 87.69 126 LYS A C 1
ATOM 950 O O . LYS A 1 126 ? 1.613 -0.790 12.875 1.00 87.69 126 LYS A O 1
ATOM 955 N N . VAL A 1 127 ? 2.830 0.397 11.405 1.00 88.00 127 VAL A N 1
ATOM 956 C CA . VAL A 1 127 ? 2.249 -0.218 10.199 1.00 88.00 127 VAL A CA 1
ATOM 957 C C . VAL A 1 127 ? 2.578 -1.701 10.145 1.00 88.00 127 VAL A C 1
ATOM 959 O O . VAL A 1 127 ? 1.697 -2.508 9.878 1.00 88.00 127 VAL A O 1
ATOM 962 N N . ARG A 1 128 ? 3.831 -2.073 10.428 1.00 92.75 128 ARG A N 1
ATOM 963 C CA . ARG A 1 128 ? 4.239 -3.484 10.452 1.00 92.75 128 ARG A CA 1
ATOM 964 C C . ARG A 1 128 ? 3.463 -4.272 11.499 1.00 92.75 128 ARG A C 1
ATOM 966 O O . ARG A 1 128 ? 2.958 -5.332 11.169 1.00 92.75 128 ARG A O 1
ATOM 973 N N . SER A 1 129 ? 3.332 -3.732 12.711 1.00 92.06 129 SER A N 1
ATOM 974 C CA . SER A 1 129 ? 2.547 -4.356 13.781 1.00 92.06 129 SER A CA 1
ATOM 975 C C . SER A 1 129 ? 1.093 -4.553 13.362 1.00 92.06 129 SER A C 1
ATOM 977 O O . SER A 1 129 ? 0.573 -5.648 13.501 1.00 92.06 129 SER A O 1
ATOM 979 N N . LEU A 1 130 ? 0.460 -3.522 12.793 1.00 91.06 130 LEU A N 1
ATOM 980 C CA . LEU A 1 130 ? -0.921 -3.598 12.318 1.00 91.06 130 LEU A CA 1
ATOM 981 C C . LEU A 1 130 ? -1.098 -4.663 11.226 1.00 91.06 130 LEU A C 1
ATOM 983 O O . LEU A 1 130 ? -2.011 -5.476 11.301 1.00 91.06 130 LEU A O 1
ATOM 987 N N . LEU A 1 131 ? -0.209 -4.680 10.232 1.00 93.31 131 LEU A N 1
ATOM 988 C CA . LEU A 1 131 ? -0.219 -5.665 9.151 1.00 93.31 131 LEU A CA 1
ATOM 989 C C . LEU A 1 131 ? -0.012 -7.098 9.669 1.00 93.31 131 LEU A C 1
ATOM 991 O O . LEU A 1 131 ? -0.703 -8.011 9.226 1.00 93.31 131 LEU A O 1
ATOM 995 N N . SER A 1 132 ? 0.895 -7.297 10.628 1.00 94.06 132 SER A N 1
ATOM 996 C CA . SER A 1 132 ? 1.126 -8.606 11.245 1.00 94.06 132 SER A CA 1
ATOM 997 C C . SER A 1 132 ? -0.044 -9.065 12.118 1.00 94.06 132 SER A C 1
ATOM 999 O O . SER A 1 132 ? -0.409 -10.231 12.044 1.00 94.06 132 SER A O 1
ATOM 1001 N N . SER A 1 133 ? -0.672 -8.174 12.888 1.00 93.69 133 SER A N 1
ATOM 1002 C CA . SER A 1 133 ? -1.847 -8.519 13.700 1.00 93.69 133 SER A CA 1
ATOM 1003 C C . SER A 1 133 ? -3.100 -8.792 12.850 1.00 93.69 133 SER A C 1
ATOM 1005 O O . SER A 1 133 ? -3.936 -9.604 13.237 1.00 93.69 133 SER A O 1
ATOM 1007 N N . LEU A 1 134 ? -3.223 -8.175 11.665 1.00 93.88 134 LEU A N 1
ATOM 1008 C CA . LEU A 1 134 ? -4.227 -8.571 10.665 1.00 93.88 134 LEU A CA 1
ATOM 1009 C C . LEU A 1 134 ? -3.919 -9.962 10.087 1.00 93.88 134 LEU A C 1
ATOM 1011 O O . LEU A 1 134 ? -4.816 -10.790 9.957 1.00 93.88 134 LEU A O 1
ATOM 1015 N N . SER A 1 135 ? -2.650 -10.231 9.766 1.00 96.00 135 SER A N 1
ATOM 1016 C CA . SER A 1 135 ? -2.198 -11.519 9.219 1.00 96.00 135 SER A CA 1
ATOM 1017 C C . SER A 1 135 ? -2.406 -12.686 10.189 1.00 96.00 135 SER A C 1
ATOM 1019 O O . SER A 1 135 ? -2.867 -13.753 9.781 1.00 96.00 135 SER A O 1
ATOM 1021 N N . SER A 1 136 ? -2.120 -12.485 11.478 1.00 95.56 136 SER A N 1
ATOM 1022 C CA . SER A 1 136 ? -2.313 -13.496 12.523 1.00 95.56 136 SER A CA 1
ATOM 1023 C C . SER A 1 136 ? -3.782 -13.711 12.904 1.00 95.56 136 SER A C 1
ATOM 1025 O O . SER A 1 136 ? -4.090 -14.674 13.602 1.00 95.56 136 SER A O 1
ATOM 1027 N N . GLY A 1 137 ? -4.682 -12.821 12.474 1.00 92.56 137 GLY A N 1
ATOM 1028 C CA . GLY A 1 137 ? -6.087 -12.819 12.879 1.00 92.56 137 GLY A CA 1
ATOM 1029 C C . GLY A 1 137 ? -6.336 -12.290 14.296 1.00 92.56 137 GLY A C 1
ATOM 1030 O O . GLY A 1 137 ? -7.469 -12.355 14.765 1.00 92.56 137 GLY A O 1
ATOM 1031 N N . GLU A 1 138 ? -5.318 -11.749 14.977 1.00 92.69 138 GLU A N 1
ATOM 1032 C CA . GLU A 1 138 ? -5.480 -11.056 16.266 1.00 92.69 138 GLU A CA 1
ATOM 1033 C C . GLU A 1 138 ? -6.449 -9.874 16.134 1.00 92.69 138 GLU A C 1
ATOM 1035 O O . GLU A 1 138 ? -7.268 -9.619 17.017 1.00 92.69 138 GLU A O 1
ATOM 1040 N N . ILE A 1 139 ? -6.373 -9.178 14.999 1.00 90.88 139 ILE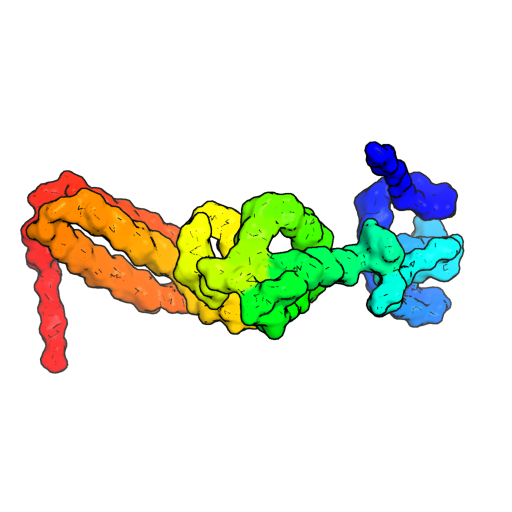 A N 1
ATOM 1041 C CA . ILE A 1 139 ? -7.320 -8.139 14.622 1.00 90.88 139 ILE A CA 1
ATOM 1042 C C . ILE A 1 139 ? -8.144 -8.652 13.443 1.00 90.88 139 ILE A C 1
ATOM 1044 O O . ILE A 1 139 ? -7.570 -8.970 12.398 1.00 90.88 139 ILE A O 1
ATOM 1048 N N . PRO A 1 140 ? -9.482 -8.689 13.552 1.00 91.19 140 PRO A N 1
ATOM 1049 C CA . PRO A 1 140 ? -10.316 -9.026 12.411 1.00 91.19 140 PRO A CA 1
ATOM 1050 C C . PRO A 1 140 ? -10.204 -7.940 11.335 1.00 91.19 140 PRO A C 1
ATOM 1052 O O . PRO A 1 140 ? -10.157 -6.746 11.643 1.00 91.19 140 PRO A O 1
ATOM 1055 N N . LEU A 1 141 ? -10.223 -8.341 10.060 1.00 91.75 141 LEU A N 1
ATOM 1056 C CA . LEU A 1 141 ? -10.343 -7.413 8.933 1.00 91.75 141 LEU A CA 1
ATOM 1057 C C . LEU A 1 141 ? -11.767 -6.837 8.894 1.00 91.75 141 LEU A C 1
ATOM 1059 O O . LEU A 1 141 ? -12.633 -7.277 8.144 1.00 91.75 141 LEU A O 1
ATOM 1063 N N . SER A 1 142 ? -12.020 -5.869 9.764 1.00 90.94 142 SER A N 1
ATOM 1064 C CA . SER A 1 142 ? -13.295 -5.178 9.895 1.00 90.94 142 SER A CA 1
ATOM 1065 C C . SER A 1 142 ? -13.073 -3.739 10.347 1.00 90.94 142 SER A C 1
ATOM 1067 O O . SER A 1 142 ? -12.006 -3.365 10.841 1.00 90.94 142 SER A O 1
ATOM 1069 N N . HIS A 1 143 ? -14.108 -2.918 10.200 1.00 88.19 143 HIS A N 1
ATOM 1070 C CA . HIS A 1 143 ? -14.109 -1.552 10.718 1.00 88.19 143 HIS A CA 1
ATOM 1071 C C . HIS A 1 143 ? -13.812 -1.491 12.214 1.00 88.19 143 HIS A C 1
ATOM 1073 O O . HIS A 1 143 ? -12.965 -0.700 12.632 1.00 88.19 143 HIS A O 1
ATOM 1079 N N . ASP A 1 144 ? -14.447 -2.373 12.980 1.00 85.56 144 ASP A N 1
ATOM 1080 C CA . ASP A 1 144 ? -14.303 -2.442 14.433 1.00 85.56 144 ASP A CA 1
ATOM 1081 C C . ASP A 1 144 ? -12.921 -2.964 14.843 1.00 85.56 144 ASP A C 1
ATOM 1083 O O . ASP A 1 144 ? -12.314 -2.438 15.776 1.00 85.56 144 ASP A O 1
ATOM 1087 N N . GLY A 1 145 ? -12.375 -3.940 14.106 1.00 88.44 145 GLY A N 1
ATOM 1088 C CA . GLY A 1 145 ? -11.015 -4.435 14.327 1.00 88.44 145 GLY A CA 1
ATOM 1089 C C . GLY A 1 145 ? -9.974 -3.331 14.145 1.00 88.44 145 GLY A C 1
ATOM 1090 O O . GLY A 1 145 ? -9.100 -3.141 14.990 1.00 88.44 145 GLY A O 1
ATOM 1091 N N . LEU A 1 146 ? -10.112 -2.533 13.084 1.00 87.31 146 LEU A N 1
ATOM 1092 C CA . LEU A 1 146 ? -9.245 -1.377 12.851 1.00 87.31 146 LEU A CA 1
ATOM 1093 C C . LEU A 1 146 ? -9.429 -0.279 13.916 1.00 87.31 146 LEU A C 1
ATOM 1095 O O . LEU A 1 146 ? -8.446 0.328 14.347 1.00 87.31 146 LEU A O 1
ATOM 1099 N N . ASP A 1 147 ? -10.663 -0.036 14.369 1.00 83.75 147 ASP A N 1
ATOM 1100 C CA . ASP A 1 147 ? -10.957 0.946 15.421 1.00 83.75 147 ASP A CA 1
ATOM 1101 C C . ASP A 1 147 ? -10.338 0.571 16.776 1.00 83.75 147 ASP A C 1
ATOM 1103 O O . ASP A 1 147 ? -9.915 1.468 17.513 1.00 83.75 147 ASP A O 1
ATOM 1107 N N . ALA A 1 148 ? -10.242 -0.727 17.088 1.00 82.19 148 ALA A N 1
ATOM 1108 C CA . ALA A 1 148 ? -9.660 -1.230 18.333 1.00 82.19 148 ALA A CA 1
ATOM 1109 C C . ALA A 1 148 ? -8.158 -0.923 18.466 1.00 82.19 148 ALA A C 1
ATOM 1111 O O . ALA A 1 148 ? -7.663 -0.722 19.574 1.00 82.19 148 ALA A O 1
ATOM 1112 N N . VAL A 1 149 ? -7.432 -0.835 17.346 1.00 79.19 149 VAL A N 1
ATOM 1113 C CA . VAL A 1 149 ? -6.002 -0.483 17.343 1.00 79.19 149 VAL A CA 1
ATOM 1114 C C . VAL A 1 149 ? -5.811 1.003 17.586 1.00 79.19 1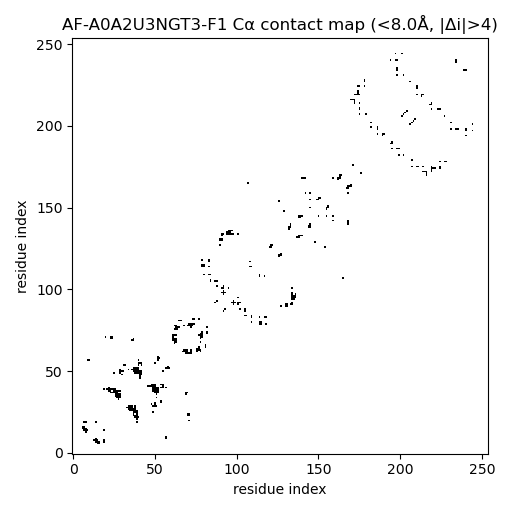49 VAL A C 1
ATOM 1116 O O . VAL A 1 149 ? -5.039 1.421 18.449 1.00 79.19 149 VAL A O 1
ATOM 1119 N N . SER A 1 150 ? -6.477 1.822 16.774 1.00 67.69 150 SER A N 1
ATOM 1120 C CA . SER A 1 150 ? -6.516 3.264 16.951 1.00 67.69 150 SER A CA 1
ATOM 1121 C C . SER A 1 150 ? -7.507 3.894 15.985 1.00 67.69 150 SER A C 1
ATOM 1123 O O . SER A 1 150 ? -7.332 3.843 14.772 1.00 67.69 150 SER A O 1
ATOM 1125 N N . GLN A 1 151 ? -8.472 4.632 16.522 1.00 60.91 151 GLN A N 1
ATOM 1126 C CA . GLN A 1 151 ? -9.383 5.448 15.715 1.00 60.91 151 GLN A CA 1
ATOM 1127 C C . GLN A 1 151 ? -8.717 6.697 15.099 1.00 60.91 151 GLN A C 1
ATOM 1129 O O . GLN A 1 151 ? -9.381 7.444 14.381 1.00 60.91 151 GLN A O 1
ATOM 1134 N N . ARG A 1 152 ? -7.459 7.019 15.453 1.00 60.81 152 ARG A N 1
ATOM 1135 C CA . ARG A 1 152 ? -6.871 8.359 15.229 1.00 60.81 152 ARG A CA 1
ATOM 1136 C C . ARG A 1 152 ? -5.509 8.378 14.543 1.00 60.81 152 ARG A C 1
ATOM 1138 O O . ARG A 1 152 ? -4.951 9.461 14.371 1.00 60.81 152 ARG A O 1
ATOM 1145 N N . THR A 1 153 ? -4.946 7.231 14.181 1.00 73.81 153 THR A N 1
ATOM 1146 C CA . THR A 1 153 ? -3.675 7.202 13.453 1.00 73.81 153 THR A CA 1
ATOM 1147 C C . THR A 1 153 ? -3.923 7.319 11.954 1.00 73.81 153 THR A C 1
ATOM 1149 O O . THR A 1 153 ? -4.795 6.656 11.392 1.00 73.81 153 THR A O 1
ATOM 1152 N N . GLN A 1 154 ? -3.137 8.172 11.295 1.00 74.06 154 GLN A N 1
ATOM 1153 C CA . GLN A 1 154 ? -3.218 8.395 9.851 1.00 74.06 154 GLN A CA 1
ATOM 1154 C C . GLN A 1 154 ? -3.045 7.082 9.068 1.00 74.06 154 GLN A C 1
ATOM 1156 O O . GLN A 1 154 ? -3.633 6.904 8.006 1.00 74.06 154 GLN A O 1
ATOM 1161 N N . GLU A 1 155 ? -2.265 6.147 9.608 1.00 77.44 155 GLU A N 1
ATOM 1162 C CA . GLU A 1 155 ? -1.990 4.845 9.013 1.00 77.44 155 GLU A CA 1
ATOM 1163 C C . GLU A 1 155 ? -3.223 3.933 8.968 1.00 77.44 155 GLU A C 1
ATOM 1165 O O . GLU A 1 155 ? -3.428 3.258 7.959 1.00 77.44 155 GLU A O 1
ATOM 1170 N N . VAL A 1 156 ? -4.058 3.942 10.015 1.00 81.94 156 VAL A N 1
ATOM 1171 C CA . VAL A 1 156 ? -5.302 3.154 10.064 1.00 81.94 156 VAL A CA 1
ATOM 1172 C C . VAL A 1 156 ? -6.344 3.750 9.121 1.00 81.94 156 VAL A C 1
ATOM 1174 O O . VAL A 1 156 ? -6.938 3.013 8.338 1.00 81.94 156 VAL A O 1
ATOM 1177 N N . SER A 1 157 ? -6.517 5.077 9.125 1.00 80.50 157 SER A N 1
ATOM 1178 C CA . SER A 1 157 ? -7.429 5.753 8.190 1.00 80.50 157 SER A CA 1
ATOM 1179 C C . SER A 1 157 ? -7.034 5.519 6.730 1.00 80.50 157 SER A C 1
ATOM 1181 O O . SER A 1 157 ? -7.894 5.257 5.892 1.00 80.50 157 SER A O 1
ATOM 1183 N N . HIS A 1 158 ? -5.734 5.555 6.418 1.00 78.19 158 HIS A N 1
ATOM 1184 C CA . HIS A 1 158 ? -5.253 5.270 5.068 1.00 78.19 158 HIS A CA 1
ATOM 1185 C C . HIS A 1 158 ? -5.562 3.830 4.639 1.00 78.19 158 HIS A C 1
ATOM 1187 O O . HIS A 1 158 ? -6.093 3.623 3.549 1.00 78.19 158 HIS A O 1
ATOM 1193 N N . LEU A 1 159 ? -5.282 2.844 5.500 1.00 83.62 159 LEU A N 1
ATOM 1194 C CA . LEU A 1 159 ? -5.593 1.439 5.225 1.00 83.62 159 LEU A CA 1
ATOM 1195 C C . LEU A 1 159 ? -7.085 1.195 5.060 1.00 83.62 159 LEU A C 1
ATOM 1197 O O . LEU A 1 159 ? -7.483 0.505 4.129 1.00 83.62 159 LEU A O 1
ATOM 1201 N N . ARG A 1 160 ? -7.910 1.787 5.926 1.00 87.31 160 ARG A N 1
ATOM 1202 C CA . ARG A 1 160 ? -9.362 1.663 5.831 1.00 87.31 160 ARG A CA 1
ATOM 1203 C C . ARG A 1 160 ? -9.875 2.197 4.502 1.00 87.31 160 ARG A C 1
ATOM 1205 O O . ARG A 1 160 ? -10.572 1.475 3.802 1.00 87.31 160 ARG A O 1
ATOM 1212 N N . SER A 1 161 ? -9.486 3.418 4.133 1.00 82.31 161 SER A N 1
ATOM 1213 C CA . SER A 1 161 ? -9.891 4.022 2.860 1.00 82.31 161 SER A CA 1
ATOM 1214 C C . SER A 1 161 ? -9.476 3.158 1.665 1.00 82.31 161 SER A C 1
ATOM 1216 O O . SER A 1 161 ? -10.261 2.968 0.738 1.00 82.31 161 SER A O 1
ATOM 1218 N N . LEU A 1 162 ? -8.274 2.581 1.710 1.00 83.50 162 LEU A N 1
ATOM 1219 C CA . LEU A 1 162 ? -7.774 1.678 0.679 1.00 83.50 162 LEU A CA 1
ATOM 1220 C C . LEU A 1 162 ? -8.568 0.359 0.637 1.00 83.50 162 LEU A C 1
ATOM 1222 O O . LEU A 1 162 ? -8.964 -0.080 -0.439 1.00 83.50 162 LEU A O 1
ATOM 1226 N N . PHE A 1 163 ? -8.866 -0.256 1.780 1.00 88.50 163 PHE A N 1
ATOM 1227 C CA . PHE A 1 163 ? -9.660 -1.486 1.839 1.00 88.50 163 PHE A CA 1
ATOM 1228 C C . PHE A 1 163 ? -11.116 -1.277 1.420 1.00 88.50 163 PHE A C 1
ATOM 1230 O O . PHE A 1 163 ? -11.663 -2.129 0.725 1.00 88.50 163 PHE A O 1
ATOM 1237 N N . GLU A 1 164 ? -11.727 -0.145 1.766 1.00 88.88 164 GLU A N 1
ATOM 1238 C CA . GLU A 1 164 ? -13.048 0.231 1.253 1.00 88.88 164 GLU A CA 1
ATOM 1239 C C . GLU A 1 164 ? -13.031 0.409 -0.267 1.00 88.88 164 GLU A C 1
ATOM 1241 O O . GLU A 1 164 ? -13.881 -0.140 -0.966 1.00 88.88 164 GLU A O 1
ATOM 1246 N N . HIS A 1 165 ? -12.040 1.137 -0.793 1.00 82.31 165 HIS A N 1
ATOM 1247 C CA . HIS A 1 165 ? -11.920 1.392 -2.229 1.00 82.31 165 HIS A CA 1
ATOM 1248 C C . HIS A 1 165 ? -11.804 0.099 -3.048 1.00 82.31 165 HIS A C 1
ATOM 1250 O O . HIS A 1 165 ? -12.362 0.004 -4.139 1.00 82.31 165 HIS A O 1
ATOM 1256 N N . HIS A 1 166 ? -11.111 -0.905 -2.508 1.00 81.94 166 HIS A N 1
ATOM 1257 C CA . HIS A 1 166 ? -10.932 -2.210 -3.143 1.00 81.94 166 HIS A CA 1
ATOM 1258 C C . HIS A 1 166 ? -11.973 -3.263 -2.719 1.00 81.94 166 HIS A C 1
ATOM 1260 O O . HIS A 1 166 ? -11.841 -4.426 -3.092 1.00 81.94 166 HIS A O 1
ATOM 1266 N N . GLY A 1 167 ? -13.010 -2.876 -1.966 1.00 84.56 167 GLY A N 1
ATOM 1267 C CA . GLY A 1 167 ? -14.130 -3.751 -1.599 1.00 84.56 167 GLY A CA 1
ATOM 1268 C C . GLY A 1 167 ? -13.823 -4.807 -0.531 1.00 84.56 167 GLY A C 1
ATOM 1269 O O . GLY A 1 167 ? -14.642 -5.695 -0.311 1.00 84.56 167 GLY A O 1
ATOM 1270 N N . LEU A 1 168 ? -12.677 -4.715 0.150 1.00 87.69 168 LEU A N 1
ATOM 1271 C CA . LEU A 1 168 ? -12.344 -5.568 1.298 1.00 87.69 168 LEU A CA 1
ATOM 1272 C C . LEU A 1 168 ? -13.112 -5.171 2.563 1.00 87.69 168 LEU A C 1
ATOM 1274 O O . LEU A 1 168 ? -13.312 -5.996 3.449 1.00 87.69 168 LEU A O 1
ATOM 1278 N N . LEU A 1 169 ? -13.536 -3.910 2.652 1.00 88.75 169 LEU A N 1
ATOM 1279 C CA . LEU A 1 169 ? -14.433 -3.424 3.693 1.00 88.75 169 LEU A CA 1
ATOM 1280 C C . LEU A 1 169 ? -15.662 -2.776 3.051 1.00 88.75 169 LEU A C 1
ATOM 1282 O O . LEU A 1 169 ? -15.533 -2.110 2.022 1.00 88.75 169 LEU A O 1
ATOM 1286 N N . PRO A 1 170 ? -16.856 -2.923 3.652 1.00 84.75 170 PRO A N 1
ATOM 1287 C CA . PRO A 1 170 ? -18.016 -2.165 3.213 1.00 84.75 170 PRO A CA 1
ATOM 1288 C C . PRO A 1 170 ? -17.758 -0.673 3.428 1.00 84.75 170 PRO A C 1
ATOM 1290 O O . PRO A 1 170 ? -17.119 -0.286 4.408 1.00 84.75 170 PRO A O 1
ATOM 1293 N N . HIS A 1 171 ? -18.282 0.172 2.543 1.00 81.88 171 HIS A N 1
ATOM 1294 C CA . HIS A 1 171 ? -18.185 1.615 2.731 1.00 81.88 171 HIS A CA 1
ATOM 1295 C C . HIS A 1 171 ? -18.841 2.037 4.053 1.00 81.88 171 HIS A C 1
ATOM 1297 O O . HIS A 1 171 ? -19.960 1.613 4.357 1.00 81.88 171 HIS A O 1
ATOM 1303 N N . ARG A 1 172 ? -18.160 2.884 4.830 1.00 78.69 172 ARG A N 1
ATOM 1304 C CA . ARG A 1 172 ? -18.646 3.390 6.119 1.00 78.69 172 ARG A CA 1
ATOM 1305 C C . ARG A 1 172 ? -18.550 4.907 6.146 1.00 78.69 172 ARG A C 1
ATOM 1307 O O . ARG A 1 172 ? -17.536 5.489 5.781 1.00 78.69 172 ARG A O 1
ATOM 1314 N N . ASP A 1 173 ? -19.595 5.557 6.650 1.00 77.44 173 ASP A N 1
ATOM 1315 C CA . ASP A 1 173 ? -19.501 6.972 7.001 1.00 77.44 173 ASP A CA 1
ATOM 1316 C C . ASP A 1 173 ? -18.615 7.117 8.249 1.00 77.44 173 ASP A C 1
ATOM 1318 O O . ASP A 1 173 ? -19.055 6.912 9.385 1.00 77.44 173 ASP A O 1
ATOM 1322 N N . GLU A 1 174 ? -17.342 7.461 8.034 1.00 72.44 174 GLU A N 1
ATOM 1323 C CA . GLU A 1 174 ? -16.366 7.639 9.110 1.00 72.44 174 GLU A CA 1
ATOM 1324 C C . GLU A 1 174 ? -16.764 8.739 10.107 1.00 72.44 174 GLU A C 1
ATOM 1326 O O . GLU A 1 174 ? -16.406 8.671 11.287 1.00 72.44 174 GLU A O 1
ATOM 1331 N N . TYR A 1 175 ? -17.503 9.765 9.677 1.00 73.12 175 TYR A N 1
ATOM 1332 C CA . TYR A 1 175 ? -17.920 10.848 10.563 1.00 73.12 175 TYR A CA 1
ATOM 1333 C C . TYR A 1 175 ? -19.062 10.413 11.475 1.00 73.12 175 TYR A C 1
ATOM 1335 O O . TYR A 1 175 ? -19.027 10.721 12.671 1.00 73.12 175 TYR A O 1
ATOM 1343 N N . LEU A 1 176 ? -20.035 9.677 10.935 1.00 78.38 176 LEU A N 1
ATOM 1344 C CA . LEU A 1 176 ? -21.095 9.048 11.720 1.00 78.38 176 LEU A CA 1
ATOM 1345 C C . LEU A 1 176 ? -20.497 8.069 12.735 1.00 78.38 176 LEU A C 1
ATOM 1347 O O . LEU A 1 176 ? -20.766 8.188 13.929 1.00 78.38 176 LEU A O 1
ATOM 1351 N N . ALA A 1 177 ? -19.615 7.181 12.282 1.00 78.00 177 ALA A N 1
ATOM 1352 C CA . ALA A 1 177 ? -18.907 6.231 13.131 1.00 78.00 177 ALA A CA 1
ATOM 1353 C C . ALA A 1 177 ? -18.169 6.911 14.296 1.00 78.00 177 ALA A C 1
ATOM 1355 O O . ALA A 1 177 ? -18.324 6.546 15.462 1.00 78.00 177 ALA A O 1
ATOM 1356 N N . ARG A 1 178 ? -17.412 7.976 14.001 1.00 76.88 178 ARG A N 1
ATOM 1357 C CA . ARG A 1 178 ? -16.707 8.772 15.018 1.00 76.88 178 ARG A CA 1
ATOM 1358 C C . ARG A 1 178 ? -17.649 9.511 15.968 1.00 76.88 178 ARG A C 1
ATOM 1360 O O . ARG A 1 178 ? -17.226 9.859 17.075 1.00 76.88 178 ARG A O 1
ATOM 1367 N N . PHE A 1 179 ? -18.868 9.835 15.540 1.00 77.88 179 PHE A N 1
ATOM 1368 C CA . PHE A 1 179 ? -19.885 10.409 16.415 1.00 77.88 179 PHE A CA 1
ATOM 1369 C C . PHE A 1 179 ? -20.460 9.343 17.351 1.00 77.88 179 PHE A C 1
ATOM 1371 O O . PHE A 1 179 ? -20.524 9.590 18.550 1.00 77.88 179 PHE A O 1
ATOM 1378 N N . GLU A 1 180 ? -20.784 8.156 16.837 1.00 82.38 180 GLU A N 1
ATOM 1379 C CA . GLU A 1 180 ? -21.308 7.024 17.616 1.00 82.38 180 GLU A CA 1
ATOM 1380 C C . GLU A 1 180 ? -20.322 6.558 18.697 1.00 82.38 180 GLU A C 1
ATOM 1382 O O . GLU A 1 180 ? -20.695 6.460 19.871 1.00 82.38 180 GLU A O 1
ATOM 1387 N N . SER A 1 181 ? -19.041 6.367 18.354 1.00 81.69 181 SER A N 1
ATOM 1388 C CA . SER A 1 181 ? -18.019 6.000 19.347 1.00 81.69 181 SER A CA 1
ATOM 1389 C C . SER A 1 181 ? -17.823 7.085 20.407 1.00 81.69 181 SER A C 1
ATOM 1391 O O . SER A 1 181 ? -17.665 6.790 21.590 1.00 81.69 181 SER A O 1
ATOM 1393 N N . TRP A 1 182 ? -17.843 8.358 20.001 1.00 83.31 182 TRP A N 1
ATOM 1394 C CA . TRP A 1 182 ? -17.719 9.470 20.941 1.00 83.31 182 TRP A CA 1
ATOM 1395 C C . TRP A 1 182 ? -18.931 9.584 21.867 1.00 83.31 182 TRP A C 1
ATOM 1397 O O . TRP A 1 182 ? -18.751 9.826 23.058 1.00 83.31 182 TRP A O 1
ATOM 1407 N N . LEU A 1 183 ? -20.143 9.406 21.337 1.00 84.31 183 LEU A N 1
ATOM 1408 C CA . LEU A 1 183 ? -21.372 9.457 22.120 1.00 84.31 183 LEU A CA 1
ATOM 1409 C C . LEU A 1 183 ? -21.381 8.345 23.170 1.00 84.31 183 LEU A C 1
ATOM 1411 O O . LEU A 1 183 ? -21.659 8.624 24.329 1.00 84.31 183 LEU A O 1
ATOM 1415 N N . THR A 1 184 ? -20.996 7.128 22.783 1.00 84.25 184 THR A N 1
ATOM 1416 C CA . THR A 1 184 ? -20.865 5.988 23.705 1.00 84.25 184 THR A CA 1
ATOM 1417 C C . THR A 1 184 ? -19.905 6.324 24.848 1.00 84.25 184 THR A C 1
ATOM 1419 O O . THR A 1 184 ? -20.299 6.309 26.011 1.00 84.25 184 THR A O 1
ATOM 1422 N N . ALA A 1 185 ? -18.687 6.770 24.519 1.00 83.62 185 ALA A N 1
ATOM 1423 C CA . ALA A 1 185 ? -17.699 7.166 25.520 1.00 83.62 185 ALA A CA 1
ATOM 1424 C C . ALA A 1 185 ? -18.188 8.317 26.417 1.00 83.62 185 ALA A C 1
ATOM 1426 O O . ALA A 1 185 ? -17.891 8.344 27.607 1.00 83.62 185 ALA A O 1
ATOM 1427 N N . LYS A 1 186 ? -18.946 9.275 25.868 1.00 83.12 186 LYS A N 1
ATOM 1428 C CA . LYS A 1 186 ? -1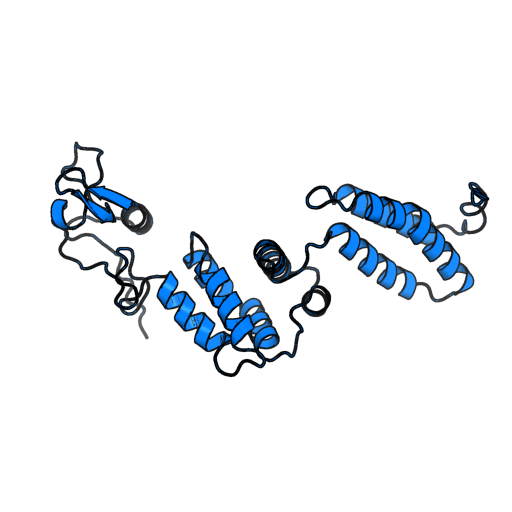9.522 10.385 26.635 1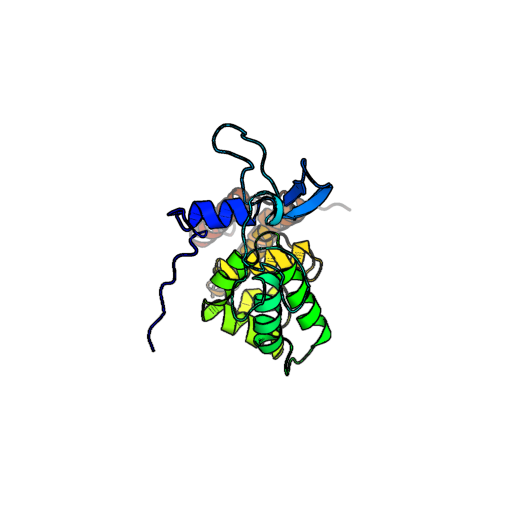.00 83.12 186 LYS A CA 1
ATOM 1429 C C . LYS A 1 186 ? -20.588 9.894 27.613 1.00 83.12 186 LYS A C 1
ATOM 1431 O O . LYS A 1 186 ? -20.555 10.286 28.776 1.00 83.12 186 LYS A O 1
ATOM 1436 N N . LEU A 1 187 ? -21.495 9.029 27.169 1.00 86.25 187 LEU A N 1
ATOM 1437 C CA . LEU A 1 187 ? -22.535 8.453 28.022 1.00 86.25 187 LEU A CA 1
ATOM 1438 C C . LEU A 1 187 ? -21.931 7.619 29.156 1.00 86.25 187 LEU A C 1
ATOM 1440 O O . LEU A 1 187 ? -22.437 7.668 30.274 1.00 86.25 187 LEU A O 1
ATOM 1444 N N . ASP A 1 188 ? -20.812 6.936 28.910 1.00 86.94 188 ASP A N 1
ATOM 1445 C CA . ASP A 1 188 ? -20.082 6.181 29.937 1.00 86.94 188 ASP A CA 1
ATOM 1446 C C . ASP A 1 188 ? -19.451 7.057 31.023 1.00 86.94 188 ASP A C 1
ATOM 1448 O O . ASP A 1 188 ? -19.251 6.589 32.141 1.00 86.94 188 ASP A O 1
ATOM 1452 N N . THR A 1 189 ? -19.218 8.347 30.755 1.00 87.12 189 THR A N 1
ATOM 1453 C CA . THR A 1 189 ? -18.799 9.297 31.804 1.00 87.12 189 THR A CA 1
ATOM 1454 C C . THR A 1 189 ? -19.942 9.750 32.717 1.00 87.12 189 THR A C 1
ATOM 1456 O O . THR A 1 189 ? -19.684 10.293 33.790 1.00 87.12 189 THR A O 1
ATOM 1459 N N . ILE A 1 190 ? -21.202 9.524 32.329 1.00 85.69 190 ILE A N 1
ATOM 1460 C CA . ILE A 1 190 ? -22.383 9.949 33.087 1.00 85.69 190 ILE A CA 1
ATOM 1461 C C . ILE A 1 190 ? -22.828 8.800 33.996 1.00 85.69 190 ILE A C 1
ATOM 1463 O O . ILE A 1 190 ? -23.481 7.850 33.564 1.00 85.69 190 ILE A O 1
ATOM 1467 N N . ALA A 1 191 ? -22.488 8.904 35.282 1.00 82.25 191 ALA A N 1
ATOM 1468 C CA . ALA A 1 191 ? -22.776 7.864 36.272 1.00 82.25 191 ALA A CA 1
ATOM 1469 C C . ALA A 1 191 ? -24.264 7.765 36.657 1.00 82.25 191 ALA A C 1
ATOM 1471 O O . ALA A 1 191 ? -24.723 6.703 37.068 1.00 82.25 191 ALA A O 1
ATOM 1472 N N . GLN A 1 192 ? -25.023 8.861 36.553 1.00 86.44 192 GLN A N 1
ATOM 1473 C CA . GLN A 1 192 ? -26.418 8.917 36.996 1.00 86.44 192 GLN A CA 1
ATOM 1474 C C . GLN A 1 192 ? -27.375 8.482 35.871 1.00 86.44 192 GLN A C 1
ATOM 1476 O O . GLN A 1 192 ? -27.501 9.206 34.878 1.00 86.44 192 GLN A O 1
ATOM 1481 N N . PRO A 1 193 ? -28.125 7.370 36.018 1.00 81.06 193 PRO A N 1
ATOM 1482 C CA . PRO A 1 193 ? -29.025 6.879 34.968 1.00 81.06 193 PRO A CA 1
ATOM 1483 C C . PRO A 1 193 ? -30.119 7.881 34.576 1.00 81.06 193 PRO A C 1
ATOM 1485 O O . PRO A 1 193 ? -30.487 7.968 33.406 1.00 81.06 193 PRO A O 1
ATOM 1488 N N . ALA A 1 194 ? -30.592 8.679 35.541 1.00 79.06 194 ALA A N 1
ATOM 1489 C CA . ALA A 1 194 ? -31.604 9.716 35.329 1.00 79.06 194 ALA A CA 1
ATOM 1490 C C . ALA A 1 194 ? -31.132 10.858 34.407 1.00 79.06 194 ALA A C 1
ATOM 1492 O O . ALA A 1 194 ? -31.954 11.505 33.768 1.00 79.06 194 ALA A O 1
ATOM 1493 N N . ILE A 1 195 ? -29.817 11.081 34.316 1.00 78.31 195 ILE A N 1
ATOM 1494 C CA . ILE A 1 195 ? -29.179 12.077 33.440 1.00 78.31 195 ILE A CA 1
ATOM 1495 C C . ILE A 1 195 ? -28.766 11.416 32.119 1.00 78.31 195 ILE A C 1
ATOM 1497 O O . ILE A 1 195 ? -28.949 11.984 31.044 1.00 78.31 195 ILE A O 1
ATOM 1501 N N . ARG A 1 196 ? -28.265 10.175 32.183 1.00 83.25 196 ARG A N 1
ATOM 1502 C CA . ARG A 1 196 ? -27.797 9.418 31.016 1.00 83.25 196 ARG A CA 1
ATOM 1503 C C . ARG A 1 196 ? -28.903 9.181 29.988 1.00 83.25 196 ARG A C 1
ATOM 1505 O O . ARG A 1 196 ? -28.693 9.468 28.812 1.00 83.25 196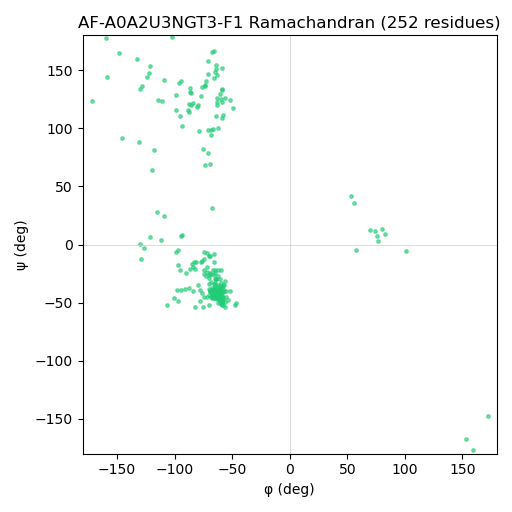 ARG A O 1
ATOM 1512 N N . ALA A 1 197 ? -30.070 8.689 30.415 1.00 80.00 197 ALA A N 1
ATOM 1513 C CA . ALA A 1 197 ? -31.138 8.306 29.487 1.00 80.00 197 ALA A CA 1
ATOM 1514 C C . ALA A 1 197 ? -31.675 9.492 28.653 1.00 80.00 197 ALA A C 1
ATOM 1516 O O . ALA A 1 197 ? -31.775 9.354 27.432 1.00 80.00 197 ALA A O 1
ATOM 1517 N N . PRO A 1 198 ? -31.939 10.681 29.229 1.00 82.00 198 PRO A N 1
ATOM 1518 C CA . PRO A 1 198 ? -32.329 11.849 28.439 1.00 82.00 198 PRO A CA 1
ATOM 1519 C C . PRO A 1 198 ? -31.245 12.350 27.473 1.00 82.00 198 PRO A C 1
ATOM 1521 O O . PRO A 1 198 ? -31.565 12.718 26.342 1.00 82.00 198 PRO A O 1
ATOM 1524 N N . VAL A 1 199 ? -29.968 12.341 27.880 1.00 79.19 199 VAL A N 1
ATOM 1525 C CA . VAL A 1 199 ? -28.839 12.744 27.016 1.00 79.19 199 VAL A CA 1
ATOM 1526 C C . VAL A 1 199 ? -28.689 11.783 25.833 1.00 79.19 199 VAL A C 1
ATOM 1528 O O . VAL A 1 199 ? -28.521 12.220 24.692 1.00 79.19 199 VAL A O 1
ATOM 1531 N N . GLU A 1 200 ? -28.808 10.479 26.080 1.00 82.00 200 GLU A N 1
ATOM 1532 C CA . GLU A 1 200 ? -28.788 9.448 25.041 1.00 82.00 200 GLU A CA 1
ATOM 1533 C C . GLU A 1 200 ? -29.957 9.607 24.065 1.00 82.00 200 GLU A C 1
ATOM 1535 O O . GLU A 1 200 ? -29.763 9.569 22.847 1.00 82.00 200 GLU A O 1
ATOM 1540 N N . GLN A 1 201 ? -31.164 9.845 24.579 1.00 81.81 201 GLN A N 1
ATOM 1541 C CA . GLN A 1 201 ? -32.362 10.024 23.765 1.00 81.81 201 GLN A CA 1
ATOM 1542 C C . GLN A 1 201 ? -32.262 11.288 22.899 1.00 81.81 201 GLN A C 1
ATOM 1544 O O . GLN A 1 201 ? -32.515 11.227 21.694 1.00 81.81 201 GLN A O 1
ATOM 1549 N N . PHE A 1 202 ? -31.797 12.403 23.472 1.00 77.00 202 PHE A N 1
ATOM 1550 C CA . PHE A 1 202 ? -31.531 13.644 22.742 1.00 77.00 202 PHE A CA 1
ATOM 1551 C C . PHE A 1 202 ? -30.504 13.433 21.623 1.00 77.00 202 PHE A C 1
ATOM 1553 O O . PHE A 1 202 ? -30.781 13.739 20.459 1.00 77.00 202 PHE A O 1
ATOM 1560 N N . ALA A 1 203 ? -29.346 12.847 21.937 1.00 78.88 203 ALA A N 1
ATOM 1561 C CA . ALA A 1 203 ? -28.304 12.585 20.949 1.00 78.88 203 ALA A CA 1
ATOM 1562 C C . ALA A 1 203 ? -28.782 11.632 19.839 1.00 78.88 203 ALA A C 1
ATOM 1564 O O . ALA A 1 203 ? -28.506 11.856 18.655 1.00 78.88 203 ALA A O 1
ATOM 1565 N N . THR A 1 204 ? -29.558 10.608 20.203 1.00 76.81 204 THR A N 1
ATOM 1566 C CA . THR A 1 204 ? -30.107 9.625 19.263 1.00 76.81 204 THR A CA 1
ATOM 1567 C C . THR A 1 204 ? -31.114 10.258 18.299 1.00 76.81 204 THR A C 1
ATOM 1569 O O . THR A 1 204 ? -31.072 10.031 17.086 1.00 76.81 204 THR A O 1
ATOM 1572 N N . TRP A 1 205 ? -32.019 11.087 18.818 1.00 74.62 205 TRP A N 1
ATOM 1573 C CA . TRP A 1 205 ? -33.145 11.610 18.047 1.00 74.62 205 TRP A CA 1
ATOM 1574 C C . TRP A 1 205 ? -32.767 12.839 17.218 1.00 74.62 205 TRP A C 1
ATOM 1576 O O . TRP A 1 205 ? -33.173 12.935 16.058 1.00 74.62 205 TRP A O 1
ATOM 1586 N N . HIS A 1 206 ? -31.961 13.752 17.769 1.00 69.06 206 HIS A N 1
ATOM 1587 C CA . HIS A 1 206 ? -31.592 14.996 17.086 1.00 69.06 206 HIS A CA 1
ATOM 1588 C C . HIS A 1 206 ? -30.367 14.863 16.181 1.00 69.06 206 HIS A C 1
ATOM 1590 O O . HIS A 1 206 ? -30.334 15.472 15.106 1.00 69.06 206 HIS A O 1
ATOM 1596 N N . HIS A 1 207 ? -29.369 14.075 16.584 1.00 71.69 207 HIS A N 1
ATOM 1597 C CA . HIS A 1 207 ? -28.092 14.016 15.876 1.00 71.69 207 HIS A CA 1
ATOM 1598 C C . HIS A 1 207 ? -27.921 12.727 15.090 1.00 71.69 207 HIS A C 1
ATOM 1600 O O . HIS A 1 207 ? -27.695 12.793 13.885 1.00 71.69 207 HIS A O 1
ATOM 1606 N N . LEU A 1 208 ? -28.099 11.564 15.716 1.00 74.94 208 LEU A N 1
ATOM 1607 C CA . LEU A 1 208 ? -27.885 10.277 15.046 1.00 74.94 208 LEU A CA 1
ATOM 1608 C C . LEU A 1 208 ? -28.828 10.055 13.872 1.00 74.94 208 LEU A C 1
ATOM 1610 O O . LEU A 1 208 ? -28.375 9.669 12.801 1.00 74.94 208 LEU A O 1
ATOM 1614 N N . ARG A 1 209 ? -30.123 10.348 14.027 1.00 72.56 209 ARG A N 1
ATOM 1615 C CA . ARG A 1 209 ? -31.087 10.206 12.926 1.00 72.56 209 ARG A CA 1
ATOM 1616 C C . ARG A 1 209 ? -30.735 11.087 11.724 1.00 72.56 209 ARG A C 1
ATOM 1618 O O . ARG A 1 209 ? -30.822 10.631 10.588 1.00 72.56 209 ARG A O 1
ATOM 1625 N N . ARG A 1 210 ? -30.321 12.335 11.971 1.00 70.25 210 ARG A N 1
ATOM 1626 C CA . ARG A 1 210 ? -29.927 13.281 10.917 1.00 70.25 210 ARG A CA 1
ATOM 1627 C C . ARG A 1 210 ? -28.606 12.879 10.267 1.00 70.25 210 ARG A C 1
ATOM 1629 O O . ARG A 1 210 ? -28.499 12.945 9.050 1.00 70.25 210 ARG A O 1
ATOM 1636 N N . LEU A 1 211 ? -27.620 12.468 11.064 1.00 72.00 211 LEU A N 1
ATOM 1637 C CA . LEU A 1 211 ? -26.334 12.001 10.554 1.00 72.00 211 LEU A CA 1
ATOM 1638 C C . LEU A 1 211 ? -26.538 10.749 9.695 1.00 72.00 211 LEU A C 1
ATOM 1640 O O . LEU A 1 211 ? -26.178 10.793 8.531 1.00 72.0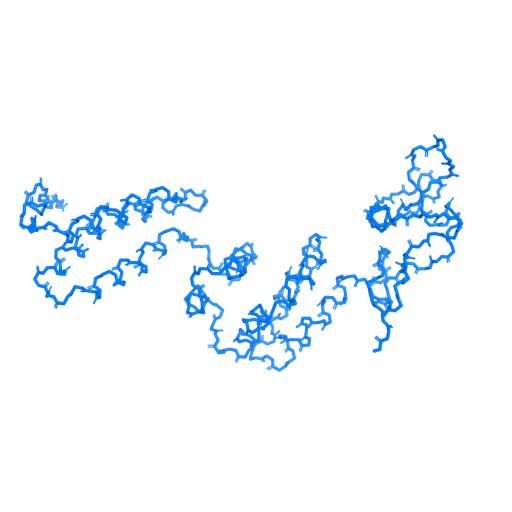0 211 LEU A O 1
ATOM 1644 N N . ARG A 1 212 ? -27.255 9.729 10.190 1.00 73.38 212 ARG A N 1
ATOM 1645 C CA . ARG A 1 212 ? -27.603 8.509 9.433 1.00 73.38 212 ARG A CA 1
ATOM 1646 C C . ARG A 1 212 ? -28.375 8.793 8.144 1.00 73.38 212 ARG A C 1
ATOM 1648 O O . ARG A 1 212 ? -28.113 8.159 7.133 1.00 73.38 212 ARG A O 1
ATOM 1655 N N . GLY A 1 213 ? -29.311 9.745 8.166 1.00 66.62 213 GLY A N 1
ATOM 1656 C CA . GLY A 1 213 ? -30.052 10.154 6.967 1.00 66.62 213 GLY A CA 1
ATOM 1657 C C . GLY A 1 213 ? -29.198 10.890 5.927 1.00 66.62 213 GLY A C 1
ATOM 1658 O O . GLY A 1 213 ? -29.519 10.853 4.745 1.00 66.62 213 GLY A O 1
ATOM 1659 N N . ASN A 1 214 ? -28.105 11.525 6.358 1.00 64.12 214 ASN A N 1
ATOM 1660 C CA . ASN A 1 214 ? -27.169 12.252 5.497 1.00 64.12 214 ASN A CA 1
ATOM 1661 C C . ASN A 1 214 ? -25.913 11.437 5.146 1.00 64.12 214 ASN A C 1
ATOM 1663 O O . ASN A 1 214 ? -25.115 11.887 4.324 1.00 64.12 214 ASN A O 1
ATOM 1667 N N . SER A 1 215 ? -25.738 10.256 5.747 1.00 63.00 215 SER A N 1
ATOM 1668 C CA . SER A 1 215 ? -24.672 9.294 5.464 1.00 63.00 215 SER A CA 1
ATOM 1669 C C . SER A 1 215 ? -24.874 8.662 4.086 1.00 63.00 215 SER A C 1
ATOM 1671 O O . SER A 1 215 ? -25.227 7.496 3.949 1.00 63.00 215 SER A O 1
ATOM 1673 N N . THR A 1 216 ? -24.687 9.463 3.041 1.00 59.66 216 THR A N 1
ATOM 1674 C CA . THR A 1 216 ? -24.554 8.993 1.659 1.00 59.66 216 THR A CA 1
ATOM 1675 C C . THR A 1 216 ? -23.064 8.850 1.350 1.00 59.66 216 THR A C 1
ATOM 1677 O O . THR A 1 216 ? -22.291 9.722 1.775 1.00 59.66 216 THR A O 1
ATOM 1680 N N . PRO A 1 217 ? -22.635 7.804 0.615 1.00 55.81 217 PRO A N 1
ATOM 1681 C CA . PRO A 1 217 ? -21.235 7.633 0.257 1.00 55.81 217 PRO A CA 1
ATOM 1682 C C . PRO A 1 217 ? -20.628 8.909 -0.340 1.00 55.81 217 PRO A C 1
ATOM 1684 O O . PRO A 1 217 ? -21.092 9.411 -1.361 1.00 55.81 217 PRO A O 1
ATOM 1687 N N . GLY A 1 218 ? -19.620 9.469 0.337 1.00 50.59 218 GLY A N 1
ATOM 1688 C CA . GLY A 1 218 ? -18.908 10.679 -0.093 1.00 50.59 218 GLY A CA 1
ATOM 1689 C C . GLY A 1 218 ? -19.549 12.035 0.247 1.00 50.59 218 GLY A C 1
ATOM 1690 O O . GLY A 1 218 ? -19.077 13.043 -0.274 1.00 50.59 218 GLY A O 1
ATOM 1691 N N . HIS A 1 219 ? -20.609 12.114 1.064 1.00 52.22 219 HIS A N 1
ATOM 1692 C CA . HIS A 1 219 ? -21.276 13.390 1.429 1.00 52.22 219 HIS A CA 1
ATOM 1693 C C . HIS A 1 219 ? -21.305 13.696 2.937 1.00 52.22 219 HIS A C 1
ATOM 1695 O O . HIS A 1 219 ? -21.895 14.687 3.376 1.00 52.22 219 HIS A O 1
ATOM 1701 N N . ALA A 1 220 ? -20.638 12.881 3.747 1.00 57.97 220 ALA A N 1
ATOM 1702 C CA . ALA A 1 220 ? -20.552 13.092 5.182 1.00 57.97 220 ALA A CA 1
ATOM 1703 C C . ALA A 1 220 ? -19.616 14.267 5.537 1.00 57.97 220 ALA A C 1
ATOM 1705 O O . ALA A 1 220 ? -18.536 14.415 4.965 1.00 57.97 220 ALA A O 1
ATOM 1706 N N . SER A 1 221 ? -20.033 15.133 6.473 1.00 62.50 221 SER A N 1
ATOM 1707 C CA . SER A 1 221 ? -19.334 16.390 6.786 1.00 62.50 221 SER A CA 1
ATOM 1708 C C . SER A 1 221 ? -18.749 16.416 8.199 1.00 62.50 221 SER A C 1
ATOM 1710 O O . SER A 1 221 ? -19.476 16.347 9.193 1.00 62.50 221 SER A O 1
ATOM 1712 N N . GLU A 1 222 ? -17.439 16.660 8.295 1.00 62.12 222 GLU A N 1
ATOM 1713 C CA . GLU A 1 222 ? -16.726 16.902 9.557 1.00 62.12 222 GLU A CA 1
ATOM 1714 C C . GLU A 1 222 ? -17.372 18.001 10.411 1.00 62.12 222 GLU A C 1
ATOM 1716 O O . GLU A 1 222 ? -17.506 17.864 11.628 1.00 62.12 222 GLU A O 1
ATOM 1721 N N . ARG A 1 223 ? -17.843 19.077 9.769 1.00 56.47 223 ARG A N 1
ATOM 1722 C CA . ARG A 1 223 ? -18.498 20.206 10.447 1.00 56.47 223 ARG A CA 1
ATOM 1723 C C . ARG A 1 223 ? -19.799 19.790 11.132 1.00 56.47 223 ARG A C 1
ATOM 1725 O O . ARG A 1 223 ? -20.071 20.250 12.240 1.00 56.47 223 ARG A O 1
ATOM 1732 N N . SER A 1 224 ? -20.578 18.899 10.516 1.00 59.28 224 SER A N 1
ATOM 1733 C CA . SER A 1 224 ? -21.806 18.362 11.113 1.00 59.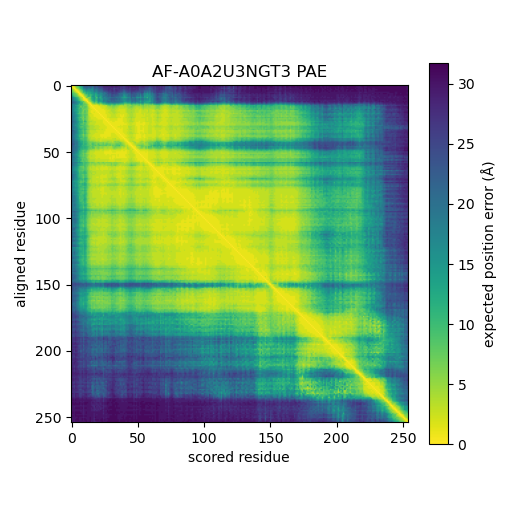28 224 SER A CA 1
ATOM 1734 C C . SER A 1 224 ? -21.509 17.502 12.341 1.00 59.28 224 SER A C 1
ATOM 1736 O O . SER A 1 224 ? -22.207 17.627 13.346 1.00 59.28 224 SER A O 1
ATOM 1738 N N . MET A 1 225 ? -20.441 16.696 12.304 1.00 67.25 225 MET A N 1
ATOM 1739 C CA . MET A 1 225 ? -20.003 15.912 13.464 1.00 67.25 225 MET A CA 1
ATOM 1740 C C . MET A 1 225 ? -19.515 16.810 14.610 1.00 67.25 225 MET A C 1
ATOM 1742 O O . MET A 1 225 ? -19.918 16.616 15.756 1.00 67.25 225 MET A O 1
ATOM 1746 N N . LEU A 1 226 ? -18.683 17.815 14.319 1.00 58.59 226 LEU A N 1
ATOM 1747 C CA . LEU A 1 226 ? -18.169 18.751 15.326 1.00 58.59 226 LEU A CA 1
ATOM 1748 C C . LEU A 1 226 ? -19.290 19.561 15.993 1.00 58.59 226 LEU A C 1
ATOM 1750 O O . LEU A 1 226 ? -19.297 19.704 17.216 1.00 58.59 226 LEU A O 1
ATOM 1754 N N . SER A 1 227 ? -20.266 20.028 15.212 1.00 61.22 227 SER A N 1
ATOM 1755 C CA . SER A 1 227 ? -21.441 20.733 15.732 1.00 61.22 227 SER A CA 1
ATOM 1756 C C . SER A 1 227 ? -22.295 19.836 16.637 1.00 61.22 227 SER A C 1
ATOM 1758 O O . SER A 1 227 ? -22.667 20.251 17.735 1.00 61.22 227 SER A O 1
ATOM 1760 N N . ALA A 1 228 ? -22.533 18.582 16.237 1.00 61.16 228 ALA A N 1
ATOM 1761 C CA . ALA A 1 228 ? -23.264 17.617 17.056 1.00 61.16 228 ALA A CA 1
ATOM 1762 C C . ALA A 1 228 ? -22.544 17.317 18.386 1.00 61.16 228 ALA A C 1
ATOM 1764 O O . ALA A 1 228 ? -23.178 17.274 19.439 1.00 61.16 228 ALA A O 1
ATOM 1765 N N . LYS A 1 229 ? -21.208 17.181 18.369 1.00 67.69 229 LYS A N 1
ATOM 1766 C CA . LYS A 1 229 ? -20.404 16.995 19.592 1.00 67.69 229 LYS A CA 1
ATOM 1767 C C . LYS A 1 229 ? -20.521 18.171 20.555 1.00 67.69 229 LYS A C 1
ATOM 1769 O O . LYS A 1 229 ? -20.657 17.963 21.760 1.00 67.69 229 LYS A O 1
ATOM 1774 N N . GLN A 1 230 ? -20.472 19.399 20.038 1.00 67.69 230 GLN A N 1
ATOM 1775 C CA . GLN A 1 230 ? -20.618 20.604 20.857 1.00 67.69 230 GLN A CA 1
ATOM 1776 C C . GLN A 1 230 ? -21.991 20.666 21.529 1.00 67.69 230 GLN A C 1
ATOM 1778 O O . GLN A 1 230 ? -22.055 20.918 22.729 1.00 67.69 230 GLN A O 1
ATOM 1783 N N . GLN A 1 231 ? -23.068 20.376 20.794 1.00 61.53 231 GLN A N 1
ATOM 1784 C CA . GLN A 1 231 ? -24.426 20.416 21.341 1.00 61.53 231 GLN A CA 1
ATOM 1785 C C . GLN A 1 231 ? -24.645 19.347 22.416 1.00 61.53 231 GLN A C 1
ATOM 1787 O O . GLN A 1 231 ? -25.115 19.679 23.497 1.00 61.53 231 GLN A O 1
ATOM 1792 N N . VAL A 1 232 ? -24.193 18.108 22.194 1.00 61.53 232 VAL A N 1
ATOM 1793 C CA . VAL A 1 232 ? -24.279 17.046 23.214 1.00 61.53 232 VAL A CA 1
ATOM 1794 C C . VAL A 1 232 ? -23.400 17.349 24.439 1.00 61.53 232 VAL A C 1
ATOM 1796 O O . VAL A 1 232 ? -23.778 17.034 25.562 1.00 61.53 232 VAL A O 1
ATOM 1799 N N . THR A 1 233 ? -22.244 18.001 24.263 1.00 65.00 233 THR A N 1
ATOM 1800 C CA . THR A 1 233 ? -21.396 18.420 25.399 1.00 65.00 233 THR A CA 1
ATOM 1801 C C . THR A 1 233 ? -22.033 19.554 26.207 1.00 65.00 233 THR A C 1
ATOM 1803 O O . THR A 1 233 ? -21.850 19.611 27.420 1.00 65.00 233 THR A O 1
ATOM 1806 N N . ALA A 1 234 ? -22.771 20.454 25.553 1.00 58.03 234 ALA A N 1
ATOM 1807 C CA . ALA A 1 234 ? -23.504 21.522 26.226 1.00 58.03 234 ALA A CA 1
ATOM 1808 C C . ALA A 1 234 ? -24.686 20.968 27.040 1.00 58.03 234 ALA A C 1
ATOM 1810 O O . ALA A 1 234 ? -24.875 21.376 28.179 1.00 58.03 234 ALA A O 1
ATOM 1811 N N . SER A 1 235 ? -25.407 19.970 26.512 1.00 55.28 235 SER A N 1
ATOM 1812 C CA . SER A 1 235 ? -26.537 19.321 27.199 1.00 55.28 235 SER A CA 1
ATOM 1813 C C . SER A 1 235 ? -26.170 18.597 28.501 1.00 55.28 235 SER A C 1
ATOM 1815 O O . SER A 1 235 ? -27.047 18.364 29.321 1.00 55.28 235 SER A O 1
ATOM 1817 N N . ASP A 1 236 ? -24.901 18.226 28.680 1.00 49.16 236 ASP A N 1
ATOM 1818 C CA . ASP A 1 236 ? -24.379 17.581 29.894 1.00 49.16 236 ASP A CA 1
ATOM 1819 C C . ASP A 1 236 ? -23.944 18.590 30.977 1.00 49.16 236 ASP A C 1
ATOM 1821 O O . ASP A 1 236 ? -23.831 18.242 32.147 1.00 49.16 236 ASP A O 1
ATOM 1825 N N . ARG A 1 237 ? -23.671 19.847 30.598 1.00 50.78 237 ARG A N 1
ATOM 1826 C CA . ARG A 1 237 ? -23.208 20.898 31.522 1.00 50.78 237 ARG A CA 1
ATOM 1827 C C . ARG A 1 237 ? -24.339 21.706 32.148 1.00 50.78 237 ARG A C 1
ATOM 1829 O O . ARG A 1 237 ? -24.130 22.277 33.215 1.00 50.78 237 ARG A O 1
ATOM 1836 N N . ASP A 1 238 ? -25.490 21.757 31.491 1.00 45.03 238 ASP A N 1
ATOM 1837 C CA . ASP A 1 238 ? -26.656 22.492 31.963 1.00 45.03 238 ASP A CA 1
ATOM 1838 C C . ASP A 1 238 ? -27.641 21.545 32.660 1.00 45.03 238 ASP A C 1
ATOM 1840 O O . ASP A 1 238 ? -28.080 20.547 32.091 1.00 45.03 238 ASP A O 1
ATOM 1844 N N . ASP A 1 239 ? -28.054 21.910 33.875 1.00 45.47 239 ASP A N 1
ATOM 1845 C CA . ASP A 1 239 ? -29.063 21.257 34.733 1.00 45.47 239 ASP A CA 1
ATOM 1846 C C . ASP A 1 239 ? -30.500 21.353 34.143 1.00 45.47 239 ASP A C 1
ATOM 1848 O O . ASP A 1 239 ? -31.508 21.476 34.837 1.00 45.47 239 ASP A O 1
ATOM 1852 N N . GLN A 1 240 ? -30.614 21.371 32.810 1.00 46.38 240 GLN A N 1
ATOM 1853 C CA . GLN A 1 240 ? -31.797 21.753 32.035 1.00 46.38 240 GLN A CA 1
ATOM 1854 C C . GLN A 1 240 ? -32.384 20.582 31.234 1.00 46.38 240 GLN A C 1
ATOM 1856 O O . GLN A 1 240 ? -33.043 20.754 30.205 1.00 46.38 240 GLN A O 1
ATOM 1861 N N . ILE A 1 241 ? -32.175 19.368 31.735 1.00 44.53 241 ILE A N 1
ATOM 1862 C CA . ILE A 1 241 ? -32.663 18.124 31.138 1.00 44.53 241 ILE A CA 1
ATOM 1863 C C . ILE A 1 241 ? -34.206 18.056 31.030 1.00 44.53 241 ILE A C 1
ATOM 1865 O O . ILE A 1 241 ? -34.692 17.585 29.998 1.00 44.53 241 ILE A O 1
ATOM 1869 N N . PRO A 1 242 ? -35.022 18.590 31.967 1.00 42.84 242 PRO A N 1
ATOM 1870 C CA . PRO A 1 242 ? -36.481 18.510 31.832 1.00 42.84 242 PRO A CA 1
ATOM 1871 C C . PRO A 1 242 ? -37.075 19.416 30.737 1.00 42.84 242 PRO A C 1
ATOM 1873 O O . PRO A 1 242 ? -38.164 19.143 30.235 1.00 42.84 242 PRO A O 1
ATOM 1876 N N . HIS A 1 243 ? -36.394 20.498 30.341 1.00 40.44 243 HIS A N 1
ATOM 1877 C CA . HIS A 1 243 ? -36.980 21.518 29.457 1.00 40.44 243 HIS A CA 1
ATOM 1878 C C . HIS A 1 243 ? -36.669 21.330 27.967 1.00 40.44 243 HIS A C 1
ATOM 1880 O O . HIS A 1 243 ? -37.427 21.824 27.128 1.00 40.44 243 HIS A O 1
ATOM 1886 N N . LEU A 1 244 ? -35.605 20.601 27.615 1.00 42.91 244 LEU A N 1
ATOM 1887 C CA . LEU A 1 244 ? -35.272 20.301 26.215 1.00 42.91 244 LEU A CA 1
ATOM 1888 C C . LEU A 1 244 ? -36.127 19.157 25.645 1.00 42.91 244 LEU A C 1
ATOM 1890 O O . LEU A 1 244 ? -36.552 19.242 24.495 1.00 42.91 244 LEU A O 1
ATOM 1894 N N . ALA A 1 245 ? -36.482 18.158 26.462 1.00 38.75 245 ALA A N 1
ATOM 1895 C CA . ALA A 1 245 ? -37.417 17.094 26.077 1.00 38.75 245 ALA A CA 1
ATOM 1896 C C . ALA A 1 245 ? -38.873 17.591 25.925 1.00 38.75 245 ALA A C 1
ATOM 1898 O O . ALA A 1 245 ? -39.647 17.031 25.153 1.00 38.75 245 ALA A O 1
ATOM 1899 N N . ALA A 1 246 ? -39.249 18.674 26.618 1.00 41.41 246 ALA A N 1
ATOM 1900 C CA . ALA A 1 246 ? -40.615 19.206 26.630 1.00 41.41 246 ALA A CA 1
ATOM 1901 C C . ALA A 1 246 ? -40.961 20.129 25.444 1.00 41.41 246 ALA A C 1
ATOM 1903 O O . ALA A 1 246 ? -42.136 20.406 25.209 1.00 41.41 246 ALA A O 1
ATOM 1904 N N . ARG A 1 247 ? -39.972 20.623 24.681 1.00 41.69 247 ARG A N 1
ATOM 1905 C CA . ARG A 1 247 ? -40.231 21.557 23.566 1.00 41.69 247 ARG A CA 1
ATOM 1906 C C . ARG A 1 247 ? -40.687 20.879 22.271 1.00 41.69 247 ARG A C 1
ATOM 1908 O O . ARG A 1 247 ? -41.235 21.572 21.419 1.00 41.69 247 ARG A O 1
ATOM 1915 N N . HIS A 1 248 ? -40.533 19.559 22.136 1.00 44.84 248 HIS A N 1
ATOM 1916 C CA . HIS A 1 248 ? -41.002 18.804 20.969 1.00 44.84 248 HIS A CA 1
ATOM 1917 C C . HIS A 1 248 ? -41.490 17.395 21.358 1.00 44.84 248 HIS A C 1
ATOM 1919 O O . HIS A 1 248 ? -40.688 16.460 21.371 1.00 44.84 248 HIS A O 1
ATOM 1925 N N . PRO A 1 249 ? -42.792 17.211 21.659 1.00 33.84 249 PRO A N 1
ATOM 1926 C CA . PRO A 1 249 ? -43.350 15.881 21.885 1.00 33.84 249 PRO A CA 1
ATOM 1927 C C . PRO A 1 249 ? -43.265 15.028 20.604 1.00 33.84 249 PRO A C 1
ATOM 1929 O O . PRO A 1 249 ? -43.230 15.579 19.496 1.00 33.84 249 PRO A O 1
ATOM 1932 N N . PRO A 1 250 ? -43.236 13.686 20.722 1.00 34.62 250 PRO A N 1
ATOM 1933 C CA . PRO A 1 250 ? -43.231 12.800 19.566 1.00 34.62 250 PRO A CA 1
ATOM 1934 C C . PRO A 1 250 ? -44.452 13.095 18.692 1.00 34.62 250 PRO A C 1
ATOM 1936 O O . PRO A 1 250 ? -45.591 13.078 19.159 1.00 34.62 250 PRO A O 1
ATOM 1939 N N . SER A 1 251 ? -44.220 13.355 17.405 1.00 40.31 251 SER A N 1
ATOM 1940 C CA . SER A 1 251 ? -45.302 13.309 16.427 1.00 40.31 251 SER A CA 1
ATOM 1941 C C . SER A 1 251 ? -45.735 11.852 16.299 1.00 40.31 251 SER A C 1
ATOM 1943 O O . SER A 1 251 ? -45.099 11.049 15.619 1.00 40.31 251 SER A O 1
ATOM 1945 N N . HIS A 1 252 ? -46.811 11.499 17.001 1.00 34.94 252 HIS A N 1
ATOM 1946 C CA . HIS A 1 252 ? -47.560 10.287 16.717 1.00 34.94 252 HIS A CA 1
ATOM 1947 C C . HIS A 1 252 ? -48.035 10.365 15.263 1.00 34.94 252 HIS A C 1
ATOM 1949 O O . HIS A 1 252 ? -48.874 11.196 14.918 1.00 34.94 252 HIS A O 1
ATOM 1955 N N . ARG A 1 253 ? -47.482 9.511 14.401 1.00 36.28 253 ARG A N 1
ATOM 1956 C CA . ARG A 1 253 ? -48.162 9.098 13.176 1.00 36.28 253 ARG A CA 1
ATOM 1957 C C . ARG A 1 253 ? -48.787 7.739 13.453 1.00 36.28 253 ARG A C 1
ATOM 1959 O O . ARG A 1 253 ? -48.068 6.795 13.778 1.00 36.28 253 ARG A O 1
ATOM 1966 N N . SER A 1 254 ? -50.117 7.732 13.410 1.00 33.69 254 SER A N 1
ATOM 1967 C CA . SER A 1 254 ? -50.971 6.556 13.243 1.00 33.69 254 SER A CA 1
ATOM 1968 C C . SER A 1 254 ? -50.601 5.765 11.993 1.00 33.69 254 SER A C 1
ATOM 1970 O O . SER A 1 254 ? -50.081 6.392 11.038 1.00 33.69 254 SER A O 1
#

Sequence (254 aa):
MSVQNRTPSWPGEQLCNSCFYTAMRTHGVCPRCGHDGVLPGRANRTDPKPVCLTCASIPEDYRCRTCAAEGQIYRGGRCARCALRDDLTALIVDGAADPATMSTIVEILCGVERPESILTWKRSPKVRSLLSSLSSGEIPLSHDGLDAVSQRTQEVSHLRSLFEHHGLLPHRDEYLARFESWLTAKLDTIAQPAIRAPVEQFATWHHLRRLRGNSTPGHASERSMLSAKQQVTASDRDDQIPHLAARHPPSHRS

Radius of gyration: 27.37 Å; Cα contacts (8 Å, |Δi|>4): 272; chains: 1; bounding box: 80×41×70 Å